Protein AF-A0A927ZQU0-F1 (afdb_monomer_lite)

Foldseek 3Di:
DLLLVLLLVLLVVLLVLLVVDDQLPLVSLVVSLVSLVVSLVSLCQFAAPVVSPVVNVLSVLLNVLSVCSNVCVCPPVSVVSSVVSNVSSVVVSVVSVVDDQTAAEEEEEEQDQVCCVLCVVVLVVQVVPSRRYDYAYEYDKWAFADPVRDGDDIDTCQVVHDPVHDYDYQQVAACVSSVGQAYEYEDQDDPPPPPDDTDTDDDQLCPDPDNNRSVRRGGPVPNPPNRYDYRDD

Structure (mmCIF, N/CA/C/O backbone):
data_AF-A0A927ZQU0-F1
#
_entry.id   AF-A0A927ZQU0-F1
#
loop_
_atom_site.group_PDB
_atom_site.id
_atom_site.type_symbol
_atom_site.label_atom_id
_atom_site.label_alt_id
_atom_site.label_comp_id
_atom_site.label_asym_id
_atom_site.label_entity_id
_atom_site.label_seq_id
_atom_site.pdbx_PDB_ins_code
_atom_site.Cartn_x
_atom_site.Cartn_y
_atom_site.Cartn_z
_atom_site.occupancy
_atom_site.B_iso_or_equiv
_atom_site.auth_seq_id
_atom_site.auth_comp_id
_atom_site.auth_asym_id
_atom_site.auth_atom_id
_atom_site.pdbx_PDB_model_num
ATOM 1 N N . MET A 1 1 ? 10.890 2.206 6.144 1.00 86.62 1 MET A N 1
ATOM 2 C CA . MET A 1 1 ? 10.524 1.760 4.776 1.00 86.62 1 MET A CA 1
ATOM 3 C C . MET A 1 1 ? 9.286 2.507 4.297 1.00 86.62 1 MET A C 1
ATOM 5 O O . MET A 1 1 ? 8.563 3.048 5.134 1.00 86.62 1 MET A O 1
ATOM 9 N N . ALA A 1 2 ? 9.056 2.596 2.988 1.00 90.12 2 ALA A N 1
ATOM 10 C CA . ALA A 1 2 ? 8.013 3.423 2.374 1.00 90.12 2 ALA A CA 1
ATOM 11 C C . ALA A 1 2 ? 6.606 3.080 2.887 1.00 90.12 2 ALA A C 1
ATOM 13 O O . ALA A 1 2 ? 5.884 3.950 3.380 1.00 90.12 2 ALA A O 1
ATOM 14 N N . ILE A 1 3 ? 6.257 1.791 2.875 1.00 96.56 3 ILE A N 1
ATOM 15 C CA . ILE A 1 3 ? 4.949 1.296 3.329 1.00 96.56 3 ILE A CA 1
ATOM 16 C C . ILE A 1 3 ? 4.715 1.619 4.804 1.00 96.56 3 ILE A C 1
ATOM 18 O O . ILE A 1 3 ? 3.665 2.150 5.156 1.00 96.56 3 ILE A O 1
ATOM 22 N N . GLN A 1 4 ? 5.714 1.375 5.654 1.00 96.88 4 GLN A N 1
ATOM 23 C CA . GLN A 1 4 ? 5.661 1.694 7.081 1.00 96.88 4 GLN A CA 1
ATOM 24 C C . GLN A 1 4 ? 5.378 3.183 7.323 1.00 96.88 4 GLN A C 1
ATOM 26 O O . GLN A 1 4 ? 4.534 3.524 8.147 1.00 96.88 4 GLN A O 1
ATOM 31 N N . LYS A 1 5 ? 6.039 4.088 6.584 1.00 95.81 5 LYS A N 1
ATOM 32 C CA . LYS A 1 5 ? 5.802 5.539 6.699 1.00 95.81 5 LYS A CA 1
ATOM 33 C C . LYS A 1 5 ? 4.352 5.893 6.352 1.00 95.81 5 LYS A C 1
ATOM 35 O O . LYS A 1 5 ? 3.716 6.645 7.092 1.00 95.81 5 LYS A O 1
ATOM 40 N N . ARG A 1 6 ? 3.820 5.338 5.256 1.00 96.62 6 ARG A N 1
ATOM 41 C CA . ARG A 1 6 ? 2.422 5.555 4.842 1.00 96.62 6 ARG A CA 1
ATOM 42 C C . ARG A 1 6 ? 1.439 4.978 5.861 1.00 96.62 6 ARG A C 1
ATOM 44 O O . ARG A 1 6 ? 0.501 5.667 6.251 1.00 96.62 6 ARG A O 1
ATOM 51 N N . LEU A 1 7 ? 1.699 3.775 6.368 1.00 97.81 7 LEU A N 1
ATOM 52 C CA . LEU A 1 7 ? 0.881 3.132 7.392 1.00 97.81 7 LEU A CA 1
ATOM 53 C C . LEU A 1 7 ? 0.835 3.950 8.687 1.00 97.81 7 LEU A C 1
ATOM 55 O O . LEU A 1 7 ? -0.247 4.245 9.188 1.00 97.81 7 LEU A O 1
ATOM 59 N N . LEU A 1 8 ? 1.991 4.392 9.189 1.00 97.81 8 LEU A N 1
ATOM 60 C CA . LEU A 1 8 ? 2.074 5.247 10.375 1.00 97.81 8 LEU A CA 1
ATOM 61 C C . LEU A 1 8 ? 1.325 6.569 10.189 1.00 97.81 8 LEU A C 1
ATOM 63 O O . LEU A 1 8 ? 0.726 7.059 11.142 1.00 97.81 8 LEU A O 1
ATOM 67 N N . SER A 1 9 ? 1.328 7.140 8.981 1.00 97.06 9 SER A N 1
ATOM 68 C CA . SER A 1 9 ? 0.526 8.328 8.671 1.00 97.06 9 SER A CA 1
ATOM 69 C C . SER A 1 9 ? -0.971 8.045 8.831 1.00 97.06 9 SER A C 1
ATOM 71 O O . SER A 1 9 ? -1.662 8.778 9.539 1.00 97.06 9 SER A O 1
ATOM 73 N N . ILE A 1 10 ? -1.475 6.949 8.251 1.00 97.19 10 ILE A N 1
ATOM 74 C CA . ILE A 1 10 ? -2.890 6.559 8.371 1.00 97.19 10 ILE A CA 1
ATOM 75 C C . ILE A 1 10 ? -3.257 6.310 9.838 1.00 97.19 10 ILE A C 1
ATOM 77 O O . ILE A 1 10 ? -4.253 6.853 10.316 1.00 97.19 10 ILE A O 1
ATOM 81 N N . LEU A 1 11 ? -2.440 5.546 10.568 1.00 97.25 11 LEU A N 1
ATOM 82 C CA . LEU A 1 11 ? -2.698 5.193 11.965 1.00 97.25 11 LEU A CA 1
ATOM 83 C C . LEU A 1 11 ? -2.698 6.413 12.891 1.00 97.25 11 LEU A C 1
ATOM 85 O O . LEU A 1 11 ? -3.632 6.584 13.670 1.00 97.25 11 LEU A O 1
ATOM 89 N N . LYS A 1 12 ? -1.716 7.315 12.767 1.00 95.56 12 LYS A N 1
ATOM 90 C CA . LYS A 1 12 ? -1.674 8.560 13.556 1.00 95.56 12 LYS A CA 1
ATOM 91 C C . LYS A 1 12 ? -2.871 9.460 13.256 1.00 95.56 12 LYS A C 1
ATOM 93 O O . LYS A 1 12 ? -3.456 10.035 14.171 1.00 95.56 12 LYS A O 1
ATOM 98 N N . ASN A 1 13 ? -3.280 9.537 11.990 1.00 94.00 13 ASN A N 1
ATOM 99 C CA . ASN A 1 13 ? -4.473 10.279 11.588 1.00 94.00 13 ASN A CA 1
ATOM 100 C C . ASN A 1 13 ? -5.769 9.636 12.106 1.00 94.00 13 ASN A C 1
ATOM 102 O O . ASN A 1 13 ? -6.726 10.350 12.399 1.00 94.00 13 ASN A O 1
ATOM 106 N N . ALA A 1 14 ? -5.834 8.306 12.186 1.00 93.69 14 ALA A N 1
ATOM 107 C CA . ALA A 1 14 ? -6.963 7.578 12.759 1.00 93.69 14 ALA A CA 1
ATOM 108 C C . ALA A 1 14 ? -7.048 7.785 14.278 1.00 93.69 14 ALA A C 1
ATOM 110 O O . ALA A 1 14 ? -8.120 8.101 14.787 1.00 93.69 14 ALA A O 1
ATOM 111 N N . TYR A 1 15 ? -5.913 7.699 14.976 1.00 92.12 15 TYR A N 1
ATOM 112 C CA . TYR A 1 15 ? -5.808 7.989 16.404 1.00 92.12 15 TYR A CA 1
ATOM 113 C C . TYR A 1 15 ? -6.264 9.421 16.722 1.00 92.12 15 TYR A C 1
ATOM 115 O O . TYR A 1 15 ? -7.151 9.612 17.548 1.00 92.12 15 TYR A O 1
ATOM 123 N N . ALA A 1 16 ? -5.750 10.423 15.998 1.00 89.38 16 ALA A N 1
ATOM 124 C CA . ALA A 1 16 ? -6.160 11.819 16.177 1.00 89.38 16 ALA A CA 1
ATOM 125 C C . ALA A 1 16 ? -7.653 12.038 15.881 1.00 89.38 16 ALA A C 1
ATOM 127 O O . ALA A 1 16 ? -8.324 12.782 16.591 1.00 89.38 16 ALA A O 1
ATOM 128 N N . ALA A 1 17 ? -8.199 11.373 14.856 1.00 86.69 17 ALA A N 1
ATOM 129 C CA . ALA A 1 17 ? -9.629 11.442 14.567 1.00 86.69 17 ALA A CA 1
ATOM 130 C C . ALA A 1 17 ? -10.461 10.881 15.727 1.00 86.69 17 ALA A C 1
ATOM 132 O O . ALA A 1 17 ? -11.450 11.501 16.106 1.00 86.69 17 ALA A O 1
ATOM 133 N N . LEU A 1 18 ? -10.038 9.758 16.318 1.00 84.38 18 LEU A N 1
ATOM 134 C CA . LEU A 1 18 ? -10.710 9.141 17.460 1.00 84.38 18 LEU A CA 1
ATOM 135 C C . LEU A 1 18 ? -10.724 10.049 18.701 1.00 84.38 18 LEU A C 1
ATOM 137 O O . LEU A 1 18 ? -11.718 10.052 19.419 1.00 84.38 18 LEU A O 1
ATOM 141 N N . GLU A 1 19 ? -9.694 10.876 18.919 1.00 75.62 19 GLU A N 1
ATOM 142 C CA . GLU A 1 19 ? -9.700 11.883 19.998 1.00 75.62 19 GLU A CA 1
ATOM 143 C C . GLU A 1 19 ? -10.753 12.980 19.802 1.00 75.62 19 GLU A C 1
ATOM 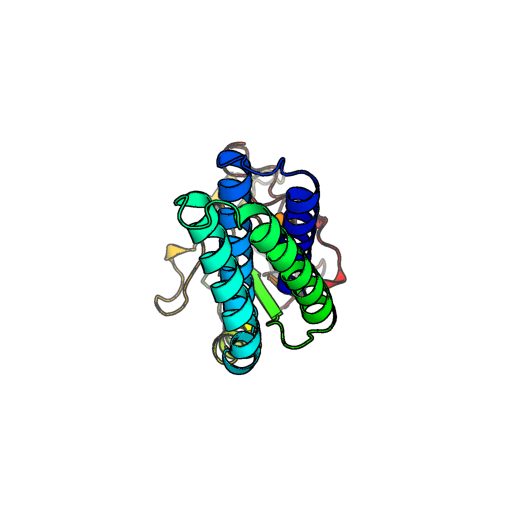145 O O . GLU A 1 19 ? -11.216 13.572 20.776 1.00 75.62 19 GLU A O 1
ATOM 150 N N . MET A 1 20 ? -11.128 13.255 18.552 1.00 75.25 20 MET A N 1
ATOM 151 C CA . MET A 1 20 ? -12.067 14.321 18.202 1.00 75.25 20 MET A CA 1
ATOM 152 C C . MET A 1 20 ? -13.491 13.824 17.945 1.00 75.25 20 MET A C 1
ATOM 154 O O . MET A 1 20 ? -14.384 14.660 17.807 1.00 75.25 20 MET A O 1
ATOM 158 N N . VAL A 1 21 ? -13.724 12.507 17.869 1.00 68.44 21 VAL A N 1
ATOM 159 C CA . VAL A 1 21 ? -15.059 11.945 17.619 1.00 68.44 21 VAL A CA 1
ATOM 160 C C . VAL A 1 21 ? -15.951 12.187 18.841 1.00 68.44 21 VAL A C 1
ATOM 162 O O . VAL A 1 21 ? -15.703 11.611 19.903 1.00 68.44 21 VAL A O 1
ATOM 165 N N . PRO A 1 22 ? -17.032 12.981 18.719 1.00 66.88 22 PRO A N 1
ATOM 166 C CA . PRO A 1 22 ? -18.037 13.053 19.767 1.00 66.88 22 PRO A CA 1
ATOM 167 C C . PRO A 1 22 ? -18.668 11.669 19.930 1.00 66.88 22 PRO A C 1
ATOM 169 O O . PRO A 1 22 ? -19.074 11.050 18.941 1.00 66.88 22 PRO A O 1
ATOM 172 N N . VAL A 1 23 ? -18.759 11.183 21.170 1.00 63.34 23 VAL A N 1
ATOM 173 C CA . VAL A 1 23 ? -19.369 9.884 21.485 1.00 63.34 23 VAL A CA 1
ATOM 174 C C . VAL A 1 23 ? -20.745 9.791 20.812 1.00 63.34 23 VAL A C 1
ATOM 176 O O . VAL A 1 23 ? -21.606 10.642 21.025 1.00 63.34 23 VAL A O 1
ATOM 179 N N . GLY A 1 24 ? -20.940 8.771 19.970 1.00 61.62 24 GLY A N 1
ATOM 180 C CA . GLY A 1 24 ? -22.196 8.538 19.248 1.00 61.62 24 GLY A CA 1
ATOM 181 C C . GLY A 1 24 ? -22.298 9.154 17.844 1.00 61.62 24 GLY A C 1
ATOM 182 O O . GLY A 1 24 ? -23.330 8.971 17.194 1.00 61.62 24 GLY A O 1
ATOM 183 N N . ASN A 1 25 ? -21.267 9.831 17.318 1.00 81.06 25 ASN A N 1
ATOM 184 C CA . ASN A 1 25 ? -21.279 10.280 15.920 1.00 81.06 25 ASN A CA 1
ATOM 185 C C . ASN A 1 25 ? -20.964 9.134 14.939 1.00 81.06 25 ASN A C 1
ATOM 187 O O . ASN A 1 25 ? -19.812 8.882 14.585 1.00 81.06 25 ASN A O 1
ATOM 191 N N . LEU A 1 26 ? -22.019 8.498 14.424 1.00 82.88 26 LEU A N 1
ATOM 192 C CA . LEU A 1 26 ? -21.932 7.391 13.463 1.00 82.88 26 LEU A CA 1
ATOM 193 C C . LEU A 1 26 ? -21.159 7.738 12.180 1.00 82.88 26 LEU A C 1
ATOM 195 O O . LEU A 1 26 ? -20.510 6.865 11.601 1.00 82.88 26 LEU A O 1
ATOM 199 N N . ARG A 1 27 ? -21.207 8.995 11.718 1.00 87.06 27 ARG A N 1
ATOM 200 C CA . ARG A 1 27 ? -20.489 9.412 10.503 1.00 87.06 27 ARG A CA 1
ATOM 201 C C . ARG A 1 27 ? -18.983 9.360 10.724 1.00 87.06 27 ARG A C 1
ATOM 203 O O . ARG A 1 27 ? -18.264 8.821 9.885 1.00 87.06 27 ARG A O 1
ATOM 210 N N . ASP A 1 28 ? -18.522 9.890 11.849 1.00 87.69 28 ASP A N 1
ATOM 211 C CA . ASP A 1 28 ? -17.097 9.941 12.168 1.00 87.69 28 ASP A CA 1
ATOM 212 C C . ASP A 1 28 ? -16.565 8.537 12.484 1.00 87.69 28 ASP A C 1
ATOM 214 O O . ASP A 1 28 ? -15.499 8.159 11.994 1.00 87.69 28 ASP A O 1
ATOM 218 N N . THR A 1 29 ? -17.349 7.709 13.187 1.00 89.75 29 THR A N 1
ATOM 219 C CA . THR A 1 29 ? -17.025 6.289 13.409 1.00 89.75 29 THR A CA 1
ATOM 220 C C . THR A 1 29 ? -16.909 5.517 12.090 1.00 89.75 29 THR A C 1
ATOM 222 O O . THR A 1 29 ? -16.009 4.691 11.937 1.00 89.75 29 THR A O 1
ATOM 225 N N . TYR A 1 30 ? -17.766 5.797 11.103 1.00 92.06 30 TYR A N 1
ATOM 226 C CA . TYR A 1 30 ? -17.677 5.166 9.784 1.00 92.06 30 TYR A CA 1
ATOM 227 C C . TYR A 1 30 ? -16.402 5.579 9.039 1.00 92.06 30 TYR A C 1
ATOM 229 O O . TYR A 1 30 ? -15.717 4.727 8.472 1.00 92.06 30 TYR A O 1
ATOM 237 N N . VAL A 1 31 ? -16.053 6.869 9.061 1.00 92.25 31 VAL A N 1
ATOM 238 C CA . VAL A 1 31 ? -14.807 7.364 8.452 1.00 92.25 31 VAL A CA 1
ATOM 239 C C . VAL A 1 31 ? -13.588 6.723 9.116 1.00 92.25 31 VAL A C 1
ATOM 241 O O . VAL A 1 31 ? -12.669 6.298 8.415 1.00 92.25 31 VAL A O 1
ATOM 244 N N . LEU A 1 32 ? -13.593 6.598 10.445 1.00 92.81 32 LEU A N 1
ATOM 245 C CA . LEU A 1 32 ? -12.543 5.901 11.183 1.00 92.81 32 LEU A CA 1
ATOM 246 C C . LEU A 1 32 ? -12.430 4.437 10.744 1.00 92.81 32 LEU A C 1
ATOM 248 O O . LEU A 1 32 ? -11.337 3.995 10.404 1.00 92.81 32 LEU A O 1
ATOM 252 N N . LEU A 1 33 ? -13.547 3.708 10.662 1.00 95.00 33 LEU A N 1
ATOM 253 C CA . LEU A 1 33 ? -13.564 2.316 10.202 1.00 95.00 33 LEU A CA 1
ATOM 254 C C . LEU A 1 33 ? -12.935 2.153 8.811 1.00 95.00 33 LEU A C 1
ATOM 256 O O . LEU A 1 33 ? -12.167 1.216 8.598 1.00 95.00 33 LEU A O 1
ATOM 260 N N . GLN A 1 34 ? -13.236 3.050 7.867 1.00 96.00 34 GLN A N 1
ATOM 261 C CA . GLN A 1 34 ? -12.631 2.993 6.530 1.00 96.00 34 GLN A CA 1
ATOM 262 C C . GLN A 1 34 ? -11.112 3.188 6.586 1.00 96.00 34 GLN A C 1
ATOM 264 O O . GLN A 1 34 ? -10.383 2.435 5.946 1.00 96.00 34 GLN A O 1
ATOM 269 N N . ARG A 1 35 ? -10.626 4.123 7.411 1.00 95.56 35 ARG A N 1
ATOM 270 C CA . ARG A 1 35 ? -9.184 4.340 7.615 1.00 95.56 35 ARG A CA 1
ATOM 271 C C . ARG A 1 35 ? -8.497 3.132 8.245 1.00 95.56 35 ARG A C 1
ATOM 273 O O . ARG A 1 35 ? -7.397 2.781 7.835 1.00 95.56 35 ARG A O 1
ATOM 280 N N . ILE A 1 36 ? -9.141 2.473 9.210 1.00 97.31 36 ILE A N 1
ATOM 281 C CA . ILE A 1 36 ? -8.598 1.251 9.820 1.00 97.31 36 ILE A CA 1
ATOM 282 C C . ILE A 1 36 ? -8.520 0.120 8.796 1.00 97.31 36 ILE A C 1
ATOM 284 O O . ILE A 1 36 ? -7.503 -0.563 8.732 1.00 97.31 36 ILE A O 1
ATOM 288 N N . LYS A 1 37 ? -9.538 -0.046 7.946 1.00 98.06 37 LYS A N 1
ATOM 289 C CA . LYS A 1 37 ? -9.511 -1.041 6.862 1.00 98.06 37 LYS A CA 1
ATOM 290 C C . LYS A 1 37 ? -8.430 -0.748 5.822 1.00 98.06 37 LYS A C 1
ATOM 292 O O . LYS A 1 37 ? -7.768 -1.671 5.357 1.00 98.06 37 LYS A O 1
ATOM 297 N N . GLU A 1 38 ? -8.228 0.520 5.477 1.00 97.50 38 GLU A N 1
ATOM 298 C CA . GLU A 1 38 ? -7.140 0.948 4.594 1.00 97.50 38 GLU A CA 1
ATOM 299 C C . GLU A 1 38 ? -5.769 0.632 5.210 1.00 97.50 38 GLU A C 1
ATOM 301 O O . GLU A 1 38 ? -4.922 0.018 4.559 1.00 97.50 38 GLU A O 1
ATOM 306 N N . ALA A 1 39 ? -5.575 0.970 6.490 1.00 98.19 39 ALA A N 1
ATOM 307 C CA . ALA A 1 39 ? -4.367 0.635 7.239 1.00 98.19 39 ALA A CA 1
ATOM 308 C C . ALA A 1 39 ? -4.136 -0.883 7.301 1.00 98.19 39 ALA A C 1
ATOM 310 O O . ALA A 1 39 ? -3.026 -1.339 7.039 1.00 98.19 39 ALA A O 1
ATOM 311 N N . GLN A 1 40 ? -5.180 -1.669 7.576 1.00 98.38 40 GLN A N 1
ATOM 312 C CA . GLN A 1 40 ? -5.120 -3.130 7.613 1.00 98.38 40 GLN A CA 1
ATOM 313 C C . GLN A 1 40 ? -4.673 -3.702 6.263 1.00 98.38 40 GLN A C 1
ATOM 315 O O . GLN A 1 40 ? -3.754 -4.520 6.207 1.00 98.38 40 GLN A O 1
ATOM 320 N N . ALA A 1 41 ? -5.282 -3.250 5.163 1.00 98.12 41 ALA A N 1
ATOM 321 C CA . ALA A 1 41 ? -4.927 -3.697 3.819 1.00 98.12 41 ALA A CA 1
ATOM 322 C C . ALA A 1 41 ? -3.471 -3.351 3.468 1.00 98.12 41 ALA A C 1
ATOM 324 O O . ALA A 1 41 ? -2.751 -4.186 2.914 1.00 98.12 41 ALA A O 1
ATOM 325 N N . LEU A 1 42 ? -3.020 -2.145 3.828 1.00 97.69 42 LEU A N 1
ATOM 326 C CA . LEU A 1 42 ? -1.645 -1.710 3.602 1.00 97.69 42 LEU A CA 1
ATOM 327 C C . LEU A 1 42 ? -0.643 -2.498 4.457 1.00 97.69 42 LEU A C 1
ATOM 329 O O . LEU A 1 42 ? 0.394 -2.911 3.942 1.00 97.69 42 LEU A O 1
ATOM 333 N N . CYS A 1 43 ? -0.963 -2.754 5.727 1.00 98.00 43 CYS A N 1
ATOM 334 C CA . CYS A 1 43 ? -0.147 -3.560 6.634 1.00 98.00 43 CYS A CA 1
ATOM 335 C C . CYS A 1 43 ? -0.006 -5.001 6.123 1.00 98.00 43 CYS A C 1
ATOM 337 O O . CYS A 1 43 ? 1.108 -5.499 5.971 1.00 98.00 43 CYS A O 1
ATOM 339 N N . ARG A 1 44 ? -1.122 -5.628 5.728 1.00 97.50 44 ARG A N 1
ATOM 340 C CA . ARG A 1 44 ? -1.148 -6.982 5.152 1.00 97.50 44 ARG A CA 1
ATOM 341 C C . ARG A 1 44 ? -0.310 -7.106 3.891 1.00 97.50 44 ARG A C 1
ATOM 343 O O . ARG A 1 44 ? 0.378 -8.099 3.695 1.00 97.50 44 ARG A O 1
ATOM 350 N N . LYS A 1 45 ? -0.391 -6.106 3.015 1.00 96.56 45 LYS A N 1
ATOM 351 C CA . LYS A 1 45 ? 0.413 -6.050 1.792 1.00 96.56 45 LYS A CA 1
ATOM 352 C C . LYS A 1 45 ? 1.897 -5.845 2.112 1.00 96.56 45 LYS A C 1
ATOM 354 O O . LYS A 1 45 ? 2.755 -6.405 1.435 1.00 96.56 45 LYS A O 1
ATOM 359 N N . GLY A 1 46 ? 2.175 -5.017 3.115 1.00 96.69 46 GLY A N 1
ATOM 360 C CA . GLY A 1 46 ? 3.506 -4.563 3.480 1.00 96.69 46 GLY A CA 1
ATOM 361 C C . GLY A 1 46 ? 4.324 -5.524 4.323 1.00 96.69 46 GLY A C 1
ATOM 362 O O . GLY A 1 46 ? 5.533 -5.358 4.344 1.00 96.69 46 GLY A O 1
ATOM 363 N N . LEU A 1 47 ? 3.723 -6.497 5.004 1.00 97.25 47 LEU A N 1
ATOM 364 C CA . LEU A 1 47 ? 4.442 -7.436 5.868 1.00 97.25 47 LEU A CA 1
ATOM 365 C C . LEU A 1 47 ? 4.475 -8.860 5.285 1.00 97.25 47 LEU A C 1
ATOM 367 O O . LEU A 1 47 ? 3.564 -9.257 4.551 1.00 97.25 47 LEU A O 1
ATOM 371 N N . PRO A 1 48 ? 5.509 -9.655 5.613 1.00 94.56 48 PRO A N 1
ATOM 372 C CA . PRO A 1 48 ? 5.475 -11.110 5.510 1.00 94.56 48 PRO A CA 1
ATOM 373 C C . PRO A 1 48 ? 4.238 -11.680 6.206 1.00 94.56 48 PRO A C 1
ATOM 375 O O . PRO A 1 48 ? 3.807 -11.161 7.240 1.00 94.56 48 PRO A O 1
ATOM 378 N N . GLN A 1 49 ? 3.690 -12.784 5.697 1.00 89.56 49 GLN A N 1
ATOM 379 C CA . GLN A 1 49 ? 2.465 -13.369 6.259 1.00 89.56 49 GLN A CA 1
ATOM 380 C C . GLN A 1 49 ? 2.638 -13.791 7.729 1.00 89.56 49 GLN A C 1
ATOM 382 O O . GLN A 1 49 ? 1.692 -13.709 8.510 1.00 89.56 49 GLN A O 1
ATOM 387 N N . THR A 1 50 ? 3.844 -14.217 8.107 1.00 88.81 50 THR A N 1
ATOM 388 C CA . THR A 1 50 ? 4.198 -14.590 9.484 1.00 88.81 50 THR A CA 1
ATOM 389 C C . THR A 1 50 ? 4.197 -13.391 10.427 1.00 88.81 50 THR A C 1
ATOM 391 O O . THR A 1 50 ? 3.696 -13.505 11.538 1.00 88.81 50 THR A O 1
ATOM 394 N N . ALA A 1 51 ? 4.705 -12.239 9.979 1.00 92.12 51 ALA A N 1
ATOM 395 C CA . ALA A 1 51 ? 4.712 -11.008 10.763 1.00 92.12 51 ALA A CA 1
ATOM 396 C C . ALA A 1 51 ? 3.313 -10.381 10.845 1.00 92.12 51 ALA A C 1
ATOM 398 O O . ALA A 1 51 ? 2.902 -9.933 11.907 1.00 92.12 51 ALA A O 1
ATOM 399 N N . TYR A 1 52 ? 2.547 -10.398 9.748 1.00 96.06 52 TYR A N 1
ATOM 400 C CA . TYR A 1 52 ? 1.200 -9.823 9.726 1.00 96.06 52 TYR A CA 1
ATOM 401 C C . TYR A 1 52 ? 0.215 -10.531 10.669 1.00 96.06 52 TYR A C 1
ATOM 403 O O . TYR A 1 52 ? -0.748 -9.899 11.087 1.00 96.06 52 TYR A O 1
ATOM 411 N N . GLY A 1 53 ? 0.424 -11.810 11.004 1.00 92.62 53 GLY A N 1
ATOM 412 C CA . GLY A 1 53 ? -0.500 -12.579 11.849 1.00 92.62 53 GLY A CA 1
ATOM 413 C C . GLY A 1 53 ? -0.869 -11.867 13.155 1.00 92.62 53 GLY A C 1
ATOM 414 O O . GLY A 1 53 ? -2.052 -11.722 13.448 1.00 92.62 53 GLY A O 1
ATOM 415 N N . GLU A 1 54 ? 0.129 -11.340 13.867 1.00 88.69 54 GLU A N 1
ATOM 416 C CA . GLU A 1 54 ? -0.052 -10.628 15.143 1.00 88.69 54 GLU A CA 1
ATOM 417 C C . GLU A 1 54 ? -0.841 -9.318 14.962 1.00 88.69 54 GLU A C 1
ATOM 419 O O . GLU A 1 54 ? -1.784 -9.031 15.697 1.00 88.69 54 GLU A O 1
ATOM 424 N N . TYR A 1 55 ? -0.528 -8.551 13.914 1.00 95.25 55 TYR A N 1
ATOM 425 C CA . TYR A 1 55 ? -1.242 -7.313 13.584 1.00 95.25 55 TYR A CA 1
ATOM 426 C C . TYR A 1 55 ? -2.675 -7.577 13.114 1.00 95.25 55 TYR A C 1
ATOM 428 O O . TYR A 1 55 ? -3.580 -6.785 13.381 1.00 95.25 55 TYR A O 1
ATOM 436 N N . GLY A 1 56 ? -2.884 -8.675 12.385 1.00 95.31 56 GLY A N 1
ATOM 437 C CA . GLY A 1 56 ? -4.166 -9.053 11.804 1.00 95.31 56 GLY A CA 1
ATOM 438 C C . GLY A 1 56 ? -5.254 -9.191 12.861 1.00 95.31 56 GLY A C 1
ATOM 439 O O . GLY A 1 56 ? -6.334 -8.634 12.680 1.00 95.31 56 GLY A O 1
ATOM 440 N N . GLU A 1 57 ? -4.943 -9.840 13.984 1.00 93.56 57 GLU A N 1
ATOM 441 C CA . GLU A 1 57 ? -5.877 -10.007 15.103 1.00 93.56 57 GLU A CA 1
ATOM 442 C C . GLU A 1 57 ? -6.272 -8.663 15.732 1.00 93.56 57 GLU A C 1
ATOM 444 O O . GLU A 1 57 ? -7.454 -8.421 15.989 1.00 93.56 57 GLU A O 1
ATOM 449 N N . ILE A 1 58 ? -5.310 -7.748 15.901 1.00 95.31 58 ILE A N 1
ATOM 450 C CA . ILE A 1 58 ? -5.562 -6.396 16.425 1.00 95.31 58 ILE A CA 1
ATOM 451 C C . ILE A 1 58 ? -6.487 -5.622 15.477 1.00 95.31 58 ILE A C 1
ATOM 453 O O . ILE A 1 58 ? -7.479 -5.028 15.910 1.00 95.31 58 ILE A O 1
ATOM 457 N N . TYR A 1 59 ? -6.203 -5.648 14.171 1.00 97.75 59 TYR A N 1
ATOM 458 C CA . TYR A 1 59 ? -7.052 -4.992 13.176 1.00 97.75 59 TYR A CA 1
ATOM 459 C C . TYR A 1 59 ? -8.462 -5.584 13.131 1.00 97.75 59 TYR A C 1
ATOM 461 O O . TYR A 1 59 ? -9.432 -4.826 13.072 1.00 97.75 59 TYR A O 1
ATOM 469 N N . ASP A 1 60 ? -8.600 -6.908 13.179 1.00 96.69 60 ASP A N 1
ATOM 470 C CA . ASP A 1 60 ? -9.904 -7.576 13.171 1.00 96.69 60 ASP A CA 1
ATOM 471 C C . ASP A 1 60 ? -10.711 -7.241 14.435 1.00 96.69 60 ASP A C 1
ATOM 473 O O . ASP A 1 60 ? -11.923 -6.998 14.351 1.00 96.69 60 ASP A O 1
ATOM 477 N N . GLY A 1 61 ? -10.042 -7.129 15.587 1.00 95.81 61 GLY A N 1
ATOM 478 C CA . GLY A 1 61 ? -10.619 -6.631 16.836 1.00 95.81 61 GLY A CA 1
ATOM 479 C C . GLY A 1 61 ? -11.140 -5.198 16.706 1.00 95.81 61 GLY A C 1
ATOM 480 O O . GLY A 1 61 ? -12.317 -4.944 16.975 1.00 95.81 61 GLY A O 1
ATOM 481 N N . LEU A 1 62 ? -10.311 -4.277 16.202 1.00 96.00 62 LEU A N 1
ATOM 482 C CA . LEU A 1 62 ? -10.689 -2.879 15.948 1.00 96.00 62 LEU A CA 1
ATOM 483 C C . LEU A 1 62 ? -11.875 -2.768 14.980 1.00 96.00 62 LEU A C 1
ATOM 485 O O . LEU A 1 62 ? -12.842 -2.049 15.237 1.00 96.00 62 LEU A O 1
ATOM 489 N N . VAL A 1 63 ? -11.830 -3.495 13.862 1.00 97.44 63 VAL A N 1
ATOM 490 C CA . VAL A 1 63 ? -12.904 -3.511 12.860 1.00 97.44 63 VAL A CA 1
ATOM 491 C C . VAL A 1 63 ? -14.198 -4.044 13.472 1.00 97.44 63 VAL A C 1
ATOM 493 O O . VAL A 1 63 ? -15.268 -3.475 13.238 1.00 97.44 63 VAL A O 1
ATOM 496 N N . THR A 1 64 ? -14.132 -5.110 14.267 1.00 96.88 64 THR A N 1
ATOM 497 C CA . THR A 1 64 ? -15.304 -5.692 14.936 1.00 96.88 64 THR A CA 1
ATOM 498 C C . THR A 1 64 ? -15.916 -4.713 15.933 1.00 96.88 64 THR A C 1
ATOM 500 O O . THR A 1 64 ? -17.121 -4.458 15.869 1.00 96.88 64 THR A O 1
ATOM 503 N N . ALA A 1 65 ? -15.094 -4.108 16.789 1.00 94.62 65 ALA A N 1
ATOM 504 C CA . ALA A 1 65 ? -15.504 -3.119 17.781 1.00 94.62 65 ALA A CA 1
ATOM 505 C C . ALA A 1 65 ? -16.205 -1.909 17.137 1.00 94.62 65 ALA A C 1
ATOM 507 O O . ALA A 1 65 ? -17.332 -1.560 17.499 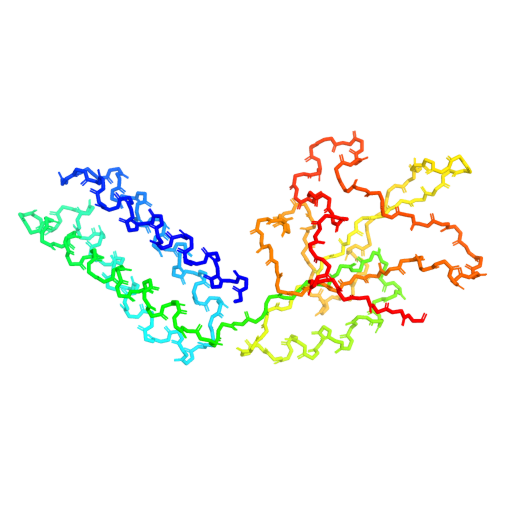1.00 94.62 65 ALA A O 1
ATOM 508 N N . LEU A 1 66 ? -15.604 -1.318 16.100 1.00 93.88 66 LEU A N 1
ATOM 509 C CA . LEU A 1 66 ? -16.194 -0.181 15.386 1.00 93.88 66 LEU A CA 1
ATOM 510 C C . LEU A 1 66 ? -17.514 -0.548 14.691 1.00 93.88 66 LEU A C 1
ATOM 512 O O . LEU A 1 66 ? -18.457 0.245 14.694 1.00 93.88 66 LEU A O 1
ATOM 516 N N . ASN A 1 67 ? -17.631 -1.756 14.132 1.00 95.44 67 ASN A N 1
ATOM 517 C CA . ASN A 1 67 ? -18.892 -2.225 13.549 1.00 95.44 67 ASN A CA 1
ATOM 518 C C . ASN A 1 67 ? -19.990 -2.427 14.606 1.00 95.44 67 ASN A C 1
ATOM 520 O O . ASN A 1 67 ? -21.160 -2.153 14.325 1.00 95.44 67 ASN A O 1
ATOM 524 N N . GLN A 1 68 ? -19.651 -2.882 15.816 1.00 93.50 68 GLN A N 1
ATOM 525 C CA . GLN A 1 68 ? -20.621 -3.009 16.908 1.00 93.50 68 GLN A CA 1
ATOM 526 C C . GLN A 1 68 ? -21.206 -1.647 17.290 1.00 93.50 68 GLN A C 1
ATOM 528 O O . GLN A 1 68 ? -22.432 -1.533 17.385 1.00 93.50 68 GLN A O 1
ATOM 533 N N . VAL A 1 69 ? -20.358 -0.618 17.404 1.00 91.69 69 VAL A N 1
ATOM 534 C CA . VAL A 1 69 ? -20.780 0.775 17.636 1.00 91.69 69 VAL A CA 1
ATOM 535 C C . VAL A 1 69 ? -21.680 1.264 16.501 1.00 91.69 69 VAL A C 1
ATOM 537 O O . VAL A 1 69 ? -22.791 1.725 16.751 1.00 91.69 69 VAL A O 1
ATOM 540 N N . LEU A 1 70 ? -21.262 1.086 15.243 1.00 92.38 70 LEU A N 1
ATOM 541 C CA . LEU A 1 70 ? -22.033 1.524 14.072 1.00 92.38 70 LEU A CA 1
ATOM 542 C C . LEU A 1 70 ? -23.397 0.840 13.941 1.00 92.38 70 LEU A C 1
ATOM 544 O O . LEU A 1 70 ? -24.359 1.458 13.492 1.00 92.38 70 LEU A O 1
ATOM 548 N N . SER A 1 71 ? -23.491 -0.431 14.328 1.00 92.50 71 SER A N 1
ATOM 549 C CA . SER A 1 71 ? -24.748 -1.186 14.296 1.00 92.50 71 SER A CA 1
ATOM 550 C C . SER A 1 71 ? -25.684 -0.897 15.476 1.00 92.50 71 SER A C 1
ATOM 552 O O . SER A 1 71 ? -26.781 -1.450 15.521 1.00 92.50 71 SER A O 1
ATOM 554 N N . GLY A 1 72 ? -25.252 -0.089 16.452 1.00 88.25 72 GLY A N 1
ATOM 555 C CA . GLY A 1 72 ? -25.986 0.174 17.694 1.00 88.25 72 GLY A CA 1
ATOM 556 C C . GLY A 1 72 ? -26.001 -0.995 18.687 1.00 88.25 72 GLY A C 1
ATOM 557 O O . GLY A 1 72 ? -26.591 -0.874 19.758 1.00 88.25 72 GLY A O 1
ATOM 558 N N . LYS A 1 73 ? -25.330 -2.115 18.378 1.00 89.31 73 LYS A N 1
ATOM 559 C CA . LYS A 1 73 ? -25.241 -3.291 19.264 1.00 89.31 73 LYS A CA 1
ATOM 560 C C . LYS A 1 73 ? -24.433 -3.021 20.530 1.00 89.31 73 LYS A C 1
ATOM 562 O O . LYS A 1 73 ? -24.642 -3.704 21.522 1.00 89.31 73 LYS A O 1
ATOM 567 N N . ALA A 1 74 ? -23.541 -2.035 20.479 1.00 85.31 74 ALA A N 1
ATOM 568 C CA . ALA A 1 74 ? -22.774 -1.570 21.626 1.00 85.31 74 ALA A CA 1
ATOM 569 C C . ALA A 1 74 ? -23.646 -0.933 22.724 1.00 85.31 74 ALA A C 1
ATOM 571 O O . ALA A 1 74 ? -23.239 -0.907 23.877 1.00 85.31 74 ALA A O 1
ATOM 572 N N . GLY A 1 75 ? -24.834 -0.405 22.394 1.00 86.50 75 GLY A N 1
ATOM 573 C CA . GLY A 1 75 ? -25.706 0.245 23.375 1.00 86.50 75 GLY A CA 1
ATOM 574 C C . GLY A 1 75 ? -24.966 1.299 24.211 1.00 86.50 75 GLY A C 1
ATOM 575 O O . GLY A 1 75 ? -24.299 2.184 23.665 1.00 86.50 75 GLY A O 1
ATOM 576 N N . ASN A 1 76 ? -25.061 1.170 25.537 1.00 86.38 76 ASN A N 1
ATOM 577 C CA . ASN A 1 76 ? -24.411 2.068 26.497 1.00 86.38 76 ASN A CA 1
ATOM 578 C C . ASN A 1 76 ? -22.883 1.889 26.560 1.00 86.38 76 ASN A C 1
ATOM 580 O O . ASN A 1 76 ? -22.189 2.803 27.001 1.00 86.38 76 ASN A O 1
ATOM 584 N N . ASP A 1 77 ? -22.356 0.774 26.053 1.00 89.25 77 ASP A N 1
ATOM 585 C CA . ASP A 1 77 ? -20.930 0.432 26.108 1.00 89.25 77 ASP A CA 1
ATOM 586 C C . ASP A 1 77 ? -20.139 1.099 24.970 1.00 89.25 77 ASP A C 1
ATOM 588 O O . ASP A 1 77 ? -18.917 0.997 24.895 1.00 89.25 77 ASP A O 1
ATOM 592 N N . SER A 1 78 ? -20.815 1.830 24.074 1.00 88.69 78 SER A N 1
ATOM 593 C CA . SER A 1 78 ? -20.194 2.491 22.917 1.00 88.69 78 SER A CA 1
ATOM 594 C C . SER A 1 78 ? -18.995 3.363 23.299 1.00 88.69 78 SER A C 1
ATOM 596 O O . SER A 1 78 ? -17.999 3.392 22.580 1.00 88.69 78 SER A O 1
ATOM 598 N N . GLN A 1 79 ? -19.076 4.073 24.427 1.00 87.25 79 GLN A N 1
ATOM 599 C CA . GLN A 1 79 ? -17.990 4.935 24.893 1.00 87.25 79 GLN A CA 1
ATOM 600 C C . GLN A 1 79 ? -16.778 4.129 25.375 1.00 87.25 79 GLN A C 1
ATOM 602 O O . GLN A 1 79 ? -15.646 4.495 25.069 1.00 87.25 79 GLN A O 1
ATOM 607 N N . GLU A 1 80 ? -17.013 3.031 26.090 1.00 90.50 80 GLU A N 1
ATOM 608 C CA . GLU A 1 80 ? -15.961 2.134 26.572 1.00 90.50 80 GLU A CA 1
ATOM 609 C C . GLU A 1 80 ? -15.276 1.416 25.405 1.00 90.50 80 GLU A C 1
ATOM 611 O O . GLU A 1 80 ? -14.051 1.390 25.324 1.00 90.50 80 GLU A O 1
ATOM 616 N N . ILE A 1 81 ? -16.048 0.948 24.421 1.00 91.88 81 ILE A N 1
ATOM 617 C CA . ILE A 1 81 ? -15.509 0.336 23.200 1.00 91.88 81 ILE A CA 1
ATOM 618 C C . ILE A 1 81 ? -14.615 1.318 22.434 1.00 91.88 81 ILE A C 1
ATOM 620 O O . ILE A 1 81 ? -13.535 0.941 21.975 1.00 91.88 81 ILE A O 1
ATOM 624 N N . LEU A 1 82 ? -15.035 2.579 22.290 1.00 90.81 82 LEU A N 1
ATOM 625 C CA . LEU A 1 82 ? -14.223 3.602 21.623 1.00 90.81 82 LEU A CA 1
ATOM 626 C C . LEU A 1 82 ? -12.948 3.930 22.412 1.00 90.81 82 LEU A C 1
ATOM 628 O O . LEU A 1 82 ? -11.910 4.176 21.799 1.00 90.81 82 LEU A O 1
ATOM 632 N N . PHE A 1 83 ? -13.004 3.896 23.746 1.00 89.44 83 PHE A N 1
ATOM 633 C CA . PHE A 1 83 ? -11.824 4.054 24.594 1.00 89.44 83 PHE A CA 1
ATOM 634 C C . PHE A 1 83 ? -10.828 2.902 24.393 1.00 89.44 83 PHE A C 1
ATOM 636 O O . PHE A 1 83 ? -9.658 3.157 24.127 1.00 89.44 83 PHE A O 1
ATOM 643 N N . LEU A 1 84 ? -11.288 1.649 24.388 1.00 92.62 84 LEU A N 1
ATOM 644 C CA . LEU A 1 84 ? -10.429 0.487 24.120 1.00 92.62 84 LEU A CA 1
ATOM 645 C C . LEU A 1 84 ? -9.834 0.519 22.705 1.00 92.62 84 LEU A C 1
ATOM 647 O O . LEU A 1 84 ? -8.656 0.225 22.512 1.00 92.62 84 LEU A O 1
ATOM 651 N N . CYS A 1 85 ? -10.612 0.943 21.702 1.00 94.06 85 CYS A N 1
ATOM 652 C CA . CYS A 1 85 ? -10.091 1.147 20.346 1.00 94.06 85 CYS A CA 1
ATOM 653 C C . CYS A 1 85 ? -8.946 2.165 20.321 1.00 94.06 85 CYS A C 1
ATOM 655 O O . CYS A 1 85 ? -8.038 2.044 19.500 1.00 94.06 85 CYS A O 1
ATOM 657 N N . LYS A 1 86 ? -8.979 3.170 21.204 1.00 91.50 86 LYS A N 1
ATOM 658 C CA . LYS A 1 86 ? -7.914 4.167 21.318 1.00 91.50 86 LYS A CA 1
ATOM 659 C C . LYS A 1 86 ? -6.624 3.543 21.837 1.00 91.50 86 LYS A C 1
ATOM 661 O O . LYS A 1 86 ? -5.578 3.783 21.241 1.00 91.50 86 LYS A O 1
ATOM 666 N N . GLU A 1 87 ? -6.706 2.745 22.898 1.00 92.69 87 GLU A N 1
ATOM 667 C CA . GLU A 1 87 ? -5.545 2.054 23.472 1.00 92.69 87 GLU A CA 1
ATOM 668 C C . GLU A 1 87 ? -4.916 1.098 22.452 1.00 92.69 87 GLU A C 1
ATOM 670 O O . GLU A 1 87 ? -3.717 1.183 22.187 1.00 92.69 87 GLU A O 1
ATOM 675 N N . LEU A 1 88 ? -5.740 0.296 21.769 1.00 94.69 88 LEU A N 1
ATOM 676 C CA . LEU A 1 88 ? -5.283 -0.603 20.704 1.00 94.69 88 LEU A CA 1
ATOM 677 C C . LEU A 1 88 ? -4.646 0.148 19.527 1.00 94.69 88 LEU A C 1
ATOM 679 O O . LEU A 1 88 ? -3.653 -0.305 18.966 1.00 94.69 88 LEU A O 1
ATOM 683 N N . LEU A 1 89 ? -5.191 1.305 19.131 1.00 94.88 89 LEU A N 1
ATOM 684 C CA . LEU A 1 89 ? -4.587 2.117 18.070 1.00 94.88 89 LEU A CA 1
ATOM 685 C C . LEU A 1 89 ? -3.246 2.712 18.484 1.00 94.88 89 LEU A C 1
ATOM 687 O O . LEU A 1 89 ? -2.354 2.822 17.642 1.00 94.88 89 LEU A O 1
ATOM 691 N N . GLN A 1 90 ? -3.102 3.111 19.746 1.00 93.94 90 GLN A N 1
ATOM 692 C CA . GLN A 1 90 ? -1.832 3.605 20.258 1.00 93.94 90 GLN A CA 1
ATOM 693 C C . GLN A 1 90 ? -0.772 2.501 20.234 1.00 93.94 90 GLN A C 1
ATOM 695 O O . GLN A 1 90 ? 0.303 2.713 19.675 1.00 93.94 90 GLN A O 1
ATOM 700 N N . GLU A 1 91 ? -1.098 1.318 20.755 1.00 94.00 91 GLU A N 1
ATOM 701 C CA . GLU A 1 91 ? -0.220 0.144 20.708 1.00 94.00 91 GLU A CA 1
ATOM 702 C C . GLU A 1 91 ? 0.177 -0.188 19.264 1.00 94.00 91 GLU A C 1
ATOM 704 O O . GLU A 1 91 ? 1.357 -0.323 18.946 1.00 94.00 91 GLU A O 1
ATOM 709 N N . LEU A 1 92 ? -0.791 -0.192 18.347 1.00 96.38 92 LEU A N 1
ATOM 710 C CA . LEU A 1 92 ? -0.552 -0.454 16.932 1.00 96.38 92 LEU A CA 1
ATOM 711 C C . LEU A 1 92 ? 0.411 0.561 16.296 1.00 96.38 92 LEU A C 1
ATOM 713 O O . LEU A 1 92 ? 1.247 0.185 15.472 1.00 96.38 92 LEU A O 1
ATOM 717 N N . VAL A 1 93 ? 0.326 1.845 16.666 1.00 97.00 93 VAL A N 1
ATOM 718 C CA . VAL A 1 93 ? 1.278 2.881 16.224 1.00 97.00 93 VAL A CA 1
ATOM 719 C C . VAL A 1 93 ? 2.678 2.606 16.772 1.00 97.00 93 VAL A C 1
ATOM 721 O O . VAL A 1 93 ? 3.658 2.747 16.032 1.00 97.00 93 VAL A O 1
ATOM 724 N N . GLU A 1 94 ? 2.789 2.233 18.045 1.00 96.12 94 GLU A N 1
ATOM 725 C CA . GLU A 1 94 ? 4.065 1.950 18.706 1.00 96.12 94 GLU A CA 1
ATOM 726 C C . GLU A 1 94 ? 4.752 0.718 18.104 1.00 96.12 94 GLU A C 1
ATOM 728 O O . GLU A 1 94 ? 5.918 0.806 17.712 1.00 96.12 94 GLU A O 1
ATOM 733 N N . GLU A 1 95 ? 4.029 -0.387 17.937 1.00 9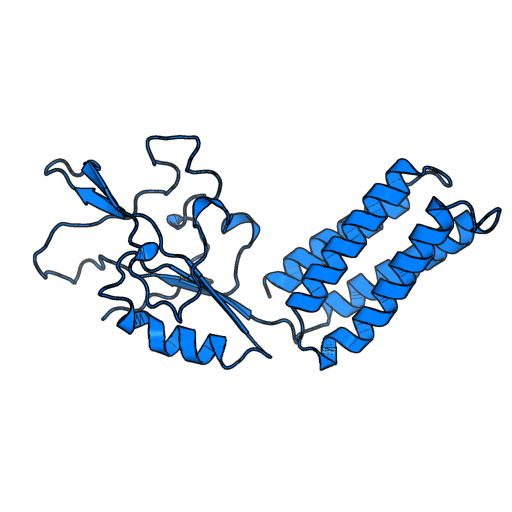6.00 95 GLU A N 1
ATOM 734 C CA . GLU A 1 95 ? 4.561 -1.626 17.359 1.00 96.00 95 GLU A CA 1
ATOM 735 C C . GLU A 1 95 ? 4.918 -1.455 15.882 1.00 96.00 95 GLU A C 1
ATOM 737 O O . GLU A 1 95 ? 6.042 -1.757 15.474 1.00 96.00 95 GLU A O 1
ATOM 742 N N . THR A 1 96 ? 4.054 -0.801 15.096 1.00 97.06 96 THR A N 1
ATOM 743 C CA . THR A 1 96 ? 4.365 -0.470 13.692 1.00 97.06 96 THR A CA 1
ATOM 744 C C . THR A 1 96 ? 5.621 0.398 13.573 1.00 97.06 96 THR A C 1
ATOM 746 O O . THR A 1 96 ? 6.345 0.307 12.582 1.00 97.06 96 THR A O 1
ATOM 749 N N . THR A 1 97 ? 5.905 1.258 14.558 1.00 96.94 97 THR A N 1
ATOM 750 C CA . THR A 1 97 ? 7.115 2.098 14.563 1.00 96.94 97 THR A CA 1
ATOM 751 C C . THR A 1 97 ? 8.383 1.272 14.798 1.00 96.94 97 THR A C 1
ATOM 753 O O . THR A 1 97 ? 9.426 1.594 14.229 1.00 96.94 97 THR A O 1
ATOM 756 N N . LYS A 1 98 ? 8.304 0.215 15.612 1.00 95.81 98 LYS A N 1
ATOM 757 C CA . LYS A 1 98 ? 9.430 -0.681 15.932 1.00 95.81 98 LYS A CA 1
ATOM 758 C C . LYS A 1 98 ? 9.645 -1.760 14.867 1.00 95.81 98 LYS A C 1
ATOM 760 O O . LYS A 1 98 ? 10.751 -2.283 14.745 1.00 95.81 98 LYS A O 1
ATOM 765 N N . GLU A 1 99 ? 8.607 -2.082 14.104 1.00 95.81 99 GLU A N 1
ATOM 766 C CA . GLU A 1 99 ? 8.626 -3.128 13.087 1.00 95.81 99 GLU A CA 1
ATOM 767 C C . GLU A 1 99 ? 9.627 -2.834 11.959 1.00 95.81 99 GLU A C 1
ATOM 769 O O . GLU A 1 99 ? 9.628 -1.765 11.343 1.00 95.81 99 GLU A O 1
ATOM 774 N N . ASN A 1 100 ? 10.481 -3.808 11.659 1.00 93.38 100 ASN A N 1
ATOM 775 C CA . ASN A 1 100 ? 11.542 -3.700 10.659 1.00 93.38 100 ASN A CA 1
ATOM 776 C C . ASN A 1 100 ? 11.418 -4.729 9.528 1.00 93.38 100 ASN A C 1
ATOM 778 O O . ASN A 1 100 ? 12.255 -4.731 8.627 1.00 93.38 100 ASN A O 1
ATOM 782 N N . LYS A 1 101 ? 10.367 -5.555 9.539 1.00 95.38 101 LYS A N 1
ATOM 783 C CA . LYS A 1 101 ? 10.107 -6.600 8.541 1.00 95.38 101 LYS A CA 1
ATOM 784 C C . LYS A 1 101 ? 9.241 -6.137 7.371 1.00 95.38 101 LYS A C 1
ATOM 786 O O . LYS A 1 101 ? 8.819 -6.970 6.577 1.00 95.38 101 LYS A O 1
ATOM 791 N N . PHE A 1 102 ? 8.923 -4.845 7.255 1.00 97.19 102 PHE A N 1
ATOM 792 C CA . PHE A 1 102 ? 8.193 -4.360 6.082 1.00 97.19 102 PHE A CA 1
ATOM 793 C C . PHE A 1 102 ? 8.949 -4.691 4.790 1.00 97.19 102 PHE A C 1
ATOM 795 O O . PHE A 1 102 ? 10.170 -4.608 4.710 1.00 97.19 102 PHE A O 1
ATOM 802 N N . LYS A 1 103 ? 8.196 -5.053 3.760 1.00 97.25 103 LYS A N 1
ATOM 803 C CA . LYS A 1 103 ? 8.713 -5.297 2.423 1.00 97.25 103 LYS A CA 1
ATOM 804 C C . LYS A 1 103 ? 9.225 -3.998 1.824 1.00 97.25 103 LYS A C 1
ATOM 806 O O . LYS A 1 103 ? 8.622 -2.936 2.012 1.00 97.25 103 LYS A O 1
ATOM 811 N N . LYS A 1 104 ? 10.305 -4.096 1.056 1.00 94.94 104 LYS A N 1
ATOM 812 C CA . LYS A 1 104 ? 10.808 -2.997 0.236 1.00 94.94 104 LYS A CA 1
ATOM 813 C C . LYS A 1 104 ? 9.911 -2.813 -0.974 1.00 94.94 104 LYS A C 1
ATOM 815 O O . LYS A 1 104 ? 9.635 -3.765 -1.702 1.00 94.94 104 LYS A O 1
ATOM 820 N N . GLU A 1 105 ? 9.475 -1.583 -1.196 1.00 95.06 105 GLU A N 1
ATOM 821 C CA . GLU A 1 105 ? 8.661 -1.238 -2.353 1.00 95.06 105 GLU A CA 1
ATOM 822 C C . GLU A 1 105 ? 9.542 -0.750 -3.504 1.00 95.06 105 GLU A C 1
ATOM 824 O O . GLU A 1 105 ? 10.231 0.263 -3.378 1.00 95.06 105 GLU A O 1
ATOM 829 N N . MET A 1 106 ? 9.525 -1.481 -4.619 1.00 93.81 106 MET A N 1
ATOM 830 C CA . MET A 1 106 ? 10.449 -1.307 -5.737 1.00 93.81 106 MET A CA 1
ATOM 831 C C . MET A 1 106 ? 9.671 -1.074 -7.033 1.00 93.81 106 MET A C 1
ATOM 833 O O . MET A 1 106 ? 8.801 -1.866 -7.397 1.00 93.81 106 MET A O 1
ATOM 837 N N . PHE A 1 107 ? 9.997 -0.002 -7.749 1.00 93.50 107 PHE A N 1
ATOM 838 C CA . PHE A 1 107 ? 9.410 0.310 -9.052 1.00 93.50 107 PHE A CA 1
ATOM 839 C C . PHE A 1 107 ? 10.452 0.205 -10.160 1.00 93.50 107 PHE A C 1
ATOM 841 O O . PHE A 1 107 ? 11.539 0.757 -10.050 1.00 93.50 107 PHE A O 1
ATOM 848 N N . PHE A 1 108 ? 10.089 -0.461 -11.248 1.00 93.62 108 PHE A N 1
ATOM 849 C CA . PHE A 1 108 ? 10.859 -0.563 -12.479 1.00 93.62 108 PHE A CA 1
ATOM 850 C C . PHE A 1 108 ? 10.133 0.247 -13.550 1.00 93.62 108 PHE A C 1
ATOM 852 O O . PHE A 1 108 ? 8.992 -0.063 -13.895 1.00 93.62 108 PHE A O 1
ATOM 859 N N . LEU A 1 109 ? 10.781 1.294 -14.055 1.00 91.94 109 LEU A N 1
ATOM 860 C CA . LEU A 1 109 ? 10.217 2.287 -14.970 1.00 91.94 109 LEU A CA 1
ATOM 861 C C . LEU A 1 109 ? 10.908 2.230 -16.346 1.00 91.94 109 LEU A C 1
ATOM 863 O O . LEU A 1 109 ? 11.619 3.168 -16.727 1.00 91.94 109 LEU A O 1
ATOM 867 N N . PRO A 1 110 ? 10.772 1.124 -17.098 1.00 91.62 110 PRO A N 1
ATOM 868 C CA . PRO A 1 110 ? 11.309 1.048 -18.449 1.00 91.62 110 PRO A CA 1
ATOM 869 C C . PRO A 1 110 ? 10.495 1.942 -19.393 1.00 91.62 110 PRO A C 1
ATOM 871 O O . PRO A 1 110 ? 9.284 2.070 -19.245 1.00 91.62 110 PRO A O 1
ATOM 874 N N . TYR A 1 111 ? 11.127 2.532 -20.408 1.00 84.38 111 TYR A N 1
ATOM 875 C CA . TYR A 1 111 ? 10.391 3.252 -21.465 1.00 84.38 111 TYR A CA 1
ATOM 876 C C . TYR A 1 111 ? 10.286 2.464 -22.780 1.00 84.38 111 TYR A C 1
ATOM 878 O O . TYR A 1 111 ? 9.400 2.741 -23.582 1.00 84.38 111 TYR A O 1
ATOM 886 N N . LYS A 1 112 ? 11.163 1.472 -22.993 1.00 89.00 112 LYS A N 1
ATOM 887 C CA . LYS A 1 112 ? 11.203 0.615 -24.188 1.00 89.00 112 LYS A CA 1
ATOM 888 C C . LYS A 1 112 ? 11.188 -0.857 -23.811 1.00 89.00 112 LYS A C 1
ATOM 890 O O . LYS A 1 112 ? 12.018 -1.285 -23.009 1.00 89.00 112 LYS A O 1
ATOM 895 N N . ALA A 1 113 ? 10.301 -1.626 -24.434 1.00 91.25 113 ALA A N 1
ATOM 896 C CA . ALA A 1 113 ? 10.185 -3.067 -24.225 1.00 91.25 113 ALA A CA 1
ATOM 897 C C . ALA A 1 113 ? 11.415 -3.815 -24.757 1.00 91.25 113 ALA A C 1
ATOM 899 O O . ALA A 1 113 ? 11.877 -4.769 -24.142 1.00 91.25 113 ALA A O 1
ATOM 900 N N . SER A 1 114 ? 12.017 -3.334 -25.850 1.00 89.94 114 SER A N 1
ATOM 901 C CA . SER A 1 114 ? 13.223 -3.942 -26.430 1.00 89.94 114 SER A CA 1
ATOM 902 C C . SER A 1 114 ? 14.479 -3.826 -25.554 1.00 89.94 114 SER A C 1
ATOM 904 O O . SER A 1 114 ? 15.496 -4.404 -25.908 1.00 89.94 114 SER A O 1
ATOM 906 N N . MET A 1 115 ? 14.433 -3.033 -24.479 1.00 89.31 115 MET A N 1
ATOM 907 C CA . MET A 1 115 ? 15.523 -2.844 -23.506 1.00 89.31 115 MET A CA 1
ATOM 908 C C . MET A 1 115 ? 15.175 -3.439 -22.133 1.00 89.31 115 MET A C 1
ATOM 910 O O . MET A 1 115 ? 15.840 -3.149 -21.138 1.00 89.31 115 MET A O 1
ATOM 914 N N . TRP A 1 116 ? 14.077 -4.196 -22.044 1.00 92.56 116 TRP A N 1
ATOM 915 C CA . TRP A 1 116 ? 13.588 -4.749 -20.783 1.00 92.56 116 TRP A CA 1
ATOM 916 C C . TRP A 1 116 ? 14.587 -5.704 -20.122 1.00 92.56 116 TRP A C 1
ATOM 918 O O . TRP A 1 116 ? 14.683 -5.730 -18.897 1.00 92.56 116 TRP A O 1
ATOM 928 N N . ASP A 1 117 ? 15.374 -6.416 -20.924 1.00 87.88 117 ASP A N 1
ATOM 929 C CA . ASP A 1 117 ? 16.440 -7.322 -20.489 1.00 87.88 117 ASP A CA 1
ATOM 930 C C . ASP A 1 117 ? 17.403 -6.688 -19.466 1.00 87.88 117 ASP A C 1
ATOM 932 O O . ASP A 1 117 ? 17.868 -7.363 -18.544 1.00 87.88 117 ASP A O 1
ATOM 936 N N . SER A 1 118 ? 17.634 -5.374 -19.564 1.00 85.50 118 SER A N 1
ATOM 937 C CA . SER A 1 118 ? 18.468 -4.606 -18.629 1.00 85.50 118 SER A CA 1
ATOM 938 C C . SER A 1 118 ? 17.929 -4.536 -17.192 1.00 85.50 118 SER A C 1
ATOM 940 O O . SER A 1 118 ? 18.708 -4.420 -16.244 1.00 85.50 118 SER A O 1
ATOM 942 N N . LEU A 1 119 ? 16.609 -4.628 -17.013 1.00 89.94 119 LEU A N 1
ATOM 943 C CA . LEU A 1 119 ? 15.930 -4.588 -15.713 1.00 89.94 119 LEU A CA 1
ATOM 944 C C . LEU A 1 119 ? 15.354 -5.947 -15.306 1.00 89.94 119 LEU A C 1
ATOM 946 O O . LEU A 1 119 ? 15.137 -6.185 -14.117 1.00 89.94 119 LEU A O 1
ATOM 950 N N . GLU A 1 120 ? 15.123 -6.836 -16.272 1.00 93.38 120 GLU A N 1
ATOM 951 C CA . GLU A 1 120 ? 14.404 -8.096 -16.094 1.00 93.38 120 GLU A CA 1
ATOM 952 C C . GLU A 1 120 ? 15.019 -8.978 -15.008 1.00 93.38 120 GLU A C 1
ATOM 954 O O . GLU A 1 120 ? 14.302 -9.486 -14.150 1.00 93.38 120 GLU A O 1
ATOM 959 N N . SER A 1 121 ? 16.345 -9.134 -15.001 1.00 91.81 121 SER A N 1
ATOM 960 C CA . SER A 1 121 ? 17.030 -9.984 -14.018 1.00 91.81 121 SER A CA 1
ATOM 961 C C . SER A 1 121 ? 16.848 -9.490 -12.577 1.00 91.81 121 SER A C 1
ATOM 963 O O . SER A 1 121 ? 16.600 -10.289 -11.671 1.00 91.81 121 SER A O 1
ATOM 965 N N . VAL A 1 122 ? 16.916 -8.173 -12.366 1.00 92.69 122 VAL A N 1
ATOM 966 C CA . VAL A 1 122 ? 16.740 -7.539 -11.053 1.00 92.69 122 VAL A CA 1
ATOM 967 C C . VAL A 1 122 ? 15.274 -7.580 -10.630 1.00 92.69 122 VAL A C 1
ATOM 969 O O . VAL A 1 122 ? 14.978 -7.913 -9.482 1.00 92.69 122 VAL A O 1
ATOM 972 N N . TRP A 1 123 ? 14.354 -7.287 -11.554 1.00 96.25 123 TRP A N 1
ATOM 973 C CA . TRP A 1 123 ? 12.919 -7.405 -11.303 1.00 96.25 123 TRP A CA 1
ATOM 974 C C . TRP A 1 123 ? 12.540 -8.831 -10.922 1.00 96.25 123 TRP A C 1
ATOM 976 O O . TRP A 1 123 ? 11.862 -9.022 -9.920 1.00 96.25 123 TRP A O 1
ATOM 986 N N . LYS A 1 124 ? 13.027 -9.828 -11.663 1.00 96.81 124 LYS A N 1
ATOM 987 C CA . LYS A 1 124 ? 12.724 -11.236 -11.418 1.00 96.81 124 LYS A CA 1
ATOM 988 C C . LYS A 1 124 ? 13.207 -11.692 -10.046 1.00 96.81 124 LYS A C 1
ATOM 990 O O . LYS A 1 124 ? 12.443 -12.318 -9.323 1.00 96.81 124 LYS A O 1
ATOM 995 N N . ALA A 1 125 ? 14.425 -11.322 -9.649 1.00 96.00 125 ALA A N 1
ATOM 996 C CA . ALA A 1 125 ? 14.922 -11.623 -8.307 1.00 96.00 125 ALA A CA 1
ATOM 997 C C . ALA A 1 125 ? 14.047 -10.987 -7.207 1.00 96.00 125 ALA A C 1
ATOM 999 O O . ALA A 1 125 ? 13.776 -11.619 -6.188 1.00 96.00 125 ALA A O 1
ATOM 1000 N N . ALA A 1 126 ? 13.571 -9.755 -7.419 1.00 95.19 126 ALA A N 1
ATOM 1001 C CA . ALA A 1 126 ? 12.673 -9.081 -6.484 1.00 95.19 126 ALA A CA 1
ATOM 1002 C C . ALA A 1 126 ? 11.246 -9.667 -6.484 1.00 95.19 126 ALA A C 1
ATOM 1004 O O . ALA A 1 126 ? 10.622 -9.724 -5.428 1.00 95.19 126 ALA A O 1
ATOM 1005 N N . ASP A 1 127 ? 10.725 -10.110 -7.633 1.00 96.31 127 ASP A N 1
ATOM 1006 C CA . ASP A 1 127 ? 9.415 -10.771 -7.738 1.00 96.31 127 ASP A CA 1
ATOM 1007 C C . ASP A 1 127 ? 9.432 -12.186 -7.143 1.00 96.31 127 ASP A C 1
ATOM 1009 O O . ASP A 1 127 ? 8.439 -12.626 -6.568 1.00 96.31 127 ASP A O 1
ATOM 1013 N N . GLU A 1 128 ? 10.560 -12.895 -7.224 1.00 96.88 128 GLU A N 1
ATOM 1014 C CA . GLU A 1 128 ? 10.746 -14.195 -6.573 1.00 96.88 128 GLU A CA 1
ATOM 1015 C C . GLU A 1 128 ? 10.822 -1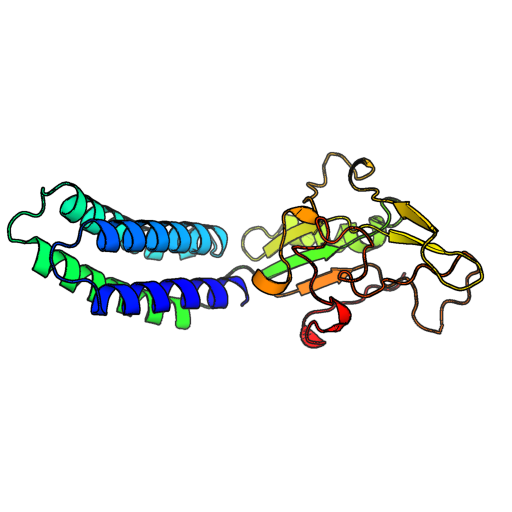4.057 -5.038 1.00 96.88 128 GLU A C 1
ATOM 1017 O O . GLU A 1 128 ? 10.276 -14.896 -4.317 1.00 96.88 128 GLU A O 1
ATOM 1022 N N . ASP A 1 129 ? 11.399 -12.966 -4.519 1.00 96.31 129 ASP A N 1
ATOM 1023 C CA . ASP A 1 129 ? 11.494 -12.668 -3.080 1.00 96.31 129 ASP A CA 1
ATOM 1024 C C . ASP A 1 129 ? 10.246 -11.952 -2.515 1.00 96.31 129 ASP A C 1
ATOM 1026 O O . ASP A 1 129 ? 10.300 -10.851 -1.958 1.00 96.31 129 ASP A O 1
ATOM 1030 N N . LYS A 1 130 ? 9.081 -12.600 -2.630 1.00 93.31 130 LYS A N 1
ATOM 1031 C CA . LYS A 1 130 ? 7.778 -12.041 -2.198 1.00 93.31 130 LYS A CA 1
ATOM 1032 C C . LYS A 1 130 ? 7.660 -11.804 -0.697 1.00 93.31 130 LYS A C 1
ATOM 1034 O O . LYS A 1 130 ? 6.741 -11.100 -0.266 1.00 93.31 130 LYS A O 1
ATOM 1039 N N . GLU A 1 131 ? 8.541 -12.402 0.099 1.00 93.75 131 GLU A N 1
ATOM 1040 C CA . GLU A 1 131 ? 8.575 -12.194 1.545 1.00 93.75 131 GLU A CA 1
ATOM 1041 C C . GLU A 1 131 ? 9.196 -10.840 1.893 1.00 93.75 131 GLU A C 1
ATOM 1043 O O . GLU A 1 131 ? 8.714 -10.200 2.823 1.00 93.75 131 GLU A O 1
ATOM 1048 N N . ASN A 1 132 ? 10.177 -10.355 1.122 1.00 94.44 132 ASN A N 1
ATOM 1049 C CA . ASN A 1 132 ? 10.895 -9.113 1.432 1.00 94.44 132 ASN A CA 1
ATOM 1050 C C . ASN A 1 132 ? 10.633 -7.969 0.446 1.00 94.44 132 ASN A C 1
ATOM 1052 O O . ASN A 1 132 ? 10.946 -6.820 0.765 1.00 94.44 132 ASN A O 1
ATOM 1056 N N . CYS A 1 133 ? 10.063 -8.241 -0.728 1.00 96.00 133 CYS A N 1
ATOM 1057 C CA . CYS A 1 133 ? 9.938 -7.262 -1.803 1.00 96.00 133 CYS A CA 1
ATOM 1058 C C . CYS A 1 133 ? 8.509 -7.161 -2.347 1.00 96.00 133 CYS A C 1
ATOM 1060 O O . CYS A 1 133 ? 7.747 -8.127 -2.398 1.00 96.00 133 CYS A O 1
ATOM 1062 N N . LEU A 1 134 ? 8.158 -5.954 -2.787 1.00 97.12 134 LEU A N 1
ATOM 1063 C CA . LEU A 1 134 ? 7.040 -5.684 -3.684 1.00 97.12 134 LEU A CA 1
ATOM 1064 C C . LEU A 1 134 ? 7.600 -5.004 -4.932 1.00 97.12 134 LEU A C 1
ATOM 1066 O O . LEU A 1 134 ? 7.961 -3.829 -4.878 1.00 97.12 134 LEU A O 1
ATOM 1070 N N . ALA A 1 135 ? 7.681 -5.748 -6.032 1.00 96.38 135 ALA A N 1
ATOM 1071 C CA . ALA A 1 135 ? 8.239 -5.282 -7.294 1.00 96.38 135 ALA A CA 1
ATOM 1072 C C . ALA A 1 135 ? 7.128 -4.946 -8.299 1.00 96.38 135 ALA A C 1
ATOM 1074 O O . ALA A 1 135 ? 6.274 -5.781 -8.593 1.00 96.38 135 ALA A O 1
ATOM 1075 N N . TYR A 1 136 ? 7.154 -3.737 -8.857 1.00 96.94 136 TYR A N 1
ATOM 1076 C CA . TYR A 1 136 ? 6.197 -3.299 -9.874 1.00 96.94 136 TYR A CA 1
ATOM 1077 C C . TYR A 1 136 ? 6.908 -2.879 -11.148 1.00 96.94 136 TYR A C 1
ATOM 1079 O O . TYR A 1 136 ? 7.825 -2.062 -11.099 1.00 96.94 136 TYR A O 1
ATOM 1087 N N . VAL A 1 137 ? 6.436 -3.369 -12.292 1.00 96.75 137 VAL A N 1
ATOM 1088 C CA . VAL A 1 137 ? 6.856 -2.866 -13.602 1.00 96.75 137 VAL A CA 1
ATOM 1089 C C . VAL A 1 137 ? 5.821 -1.863 -14.076 1.00 96.75 137 VAL A C 1
ATOM 1091 O O . VAL A 1 137 ? 4.635 -2.169 -14.168 1.00 96.75 137 VAL A O 1
ATOM 1094 N N . MET A 1 138 ? 6.255 -0.646 -14.364 1.00 94.69 138 MET A N 1
ATOM 1095 C CA . MET A 1 138 ? 5.383 0.424 -14.826 1.00 94.69 138 MET A CA 1
ATOM 1096 C C . MET A 1 138 ? 6.042 1.113 -16.017 1.00 94.69 138 MET A C 1
ATOM 1098 O O . MET A 1 138 ? 6.822 2.048 -15.826 1.00 94.69 138 MET A O 1
ATOM 1102 N N . PRO A 1 139 ? 5.765 0.645 -17.247 1.00 92.19 139 PRO A N 1
ATOM 1103 C CA . PRO A 1 139 ? 6.307 1.263 -18.442 1.00 92.19 139 PRO A CA 1
ATOM 1104 C C . PRO A 1 139 ? 5.889 2.732 -18.542 1.00 92.19 139 PRO A C 1
ATOM 1106 O O . PRO A 1 139 ? 4.701 3.056 -18.473 1.00 92.19 139 PRO A O 1
ATOM 1109 N N . ILE A 1 140 ? 6.866 3.622 -18.694 1.00 85.94 140 ILE A N 1
ATOM 1110 C CA . ILE A 1 140 ? 6.645 5.072 -18.741 1.00 85.94 140 ILE A CA 1
ATOM 1111 C C . ILE A 1 140 ? 6.616 5.580 -20.188 1.00 85.94 140 ILE A C 1
ATOM 1113 O O . ILE A 1 140 ? 7.332 5.049 -21.042 1.00 85.94 140 ILE A O 1
ATOM 1117 N N . PRO A 1 141 ? 5.798 6.602 -20.494 1.00 84.50 141 PRO A N 1
ATOM 1118 C CA . PRO A 1 141 ? 5.729 7.155 -21.837 1.00 84.50 141 PRO A CA 1
ATOM 1119 C C . PRO A 1 141 ? 7.012 7.918 -22.195 1.00 84.50 141 PRO A C 1
ATOM 1121 O O . PRO A 1 141 ? 7.667 8.515 -21.337 1.00 84.50 141 PRO A O 1
ATOM 1124 N N . TYR A 1 142 ? 7.337 7.952 -23.483 1.00 80.50 142 TYR A N 1
ATOM 1125 C CA . TYR A 1 142 ? 8.437 8.740 -24.042 1.00 80.50 142 TYR A CA 1
ATOM 1126 C C . TYR A 1 142 ? 7.991 9.437 -25.327 1.00 80.50 142 TYR A C 1
ATOM 1128 O O . TYR A 1 142 ? 6.909 9.159 -25.833 1.00 80.50 142 TYR A O 1
ATOM 1136 N N . CYS A 1 143 ? 8.793 10.358 -25.861 1.00 77.25 143 CYS A N 1
ATOM 1137 C CA . CYS A 1 143 ? 8.480 10.983 -27.142 1.00 77.25 143 CYS A CA 1
ATOM 1138 C C . CYS A 1 143 ? 9.690 11.105 -28.059 1.00 77.25 143 CYS A C 1
ATOM 1140 O O . CYS A 1 143 ? 10.829 11.235 -27.601 1.00 77.25 143 CYS A O 1
ATOM 1142 N N . ASP A 1 144 ? 9.418 11.103 -29.361 1.00 78.25 144 ASP A N 1
ATOM 1143 C CA . ASP A 1 144 ? 10.390 11.519 -30.361 1.00 78.25 144 ASP A CA 1
ATOM 1144 C C . ASP A 1 144 ? 10.678 13.014 -30.249 1.00 78.25 144 ASP A C 1
ATOM 1146 O O . ASP A 1 144 ? 9.831 13.819 -29.847 1.00 78.25 144 ASP A O 1
ATOM 1150 N N . ARG A 1 145 ? 11.885 13.392 -30.666 1.00 71.25 145 ARG A N 1
ATOM 1151 C CA . ARG A 1 145 ? 12.348 14.776 -30.653 1.00 71.25 145 ARG A CA 1
ATOM 1152 C C . ARG A 1 145 ? 12.306 15.432 -32.022 1.00 71.25 145 ARG A C 1
ATOM 1154 O O . ARG A 1 145 ? 12.775 14.871 -33.012 1.00 71.25 145 ARG A O 1
ATOM 1161 N N . ASN A 1 146 ? 11.866 16.684 -32.039 1.00 76.31 146 ASN A N 1
ATOM 1162 C CA . ASN A 1 146 ? 12.150 17.605 -33.132 1.00 76.31 146 ASN A CA 1
ATOM 1163 C C . ASN A 1 146 ? 13.609 18.106 -33.064 1.00 76.31 146 ASN A C 1
ATOM 1165 O O . ASN A 1 146 ? 14.214 18.093 -31.986 1.00 76.31 146 ASN A O 1
ATOM 1169 N N . PRO A 1 147 ? 14.181 18.601 -34.180 1.00 79.69 147 PRO A N 1
ATOM 1170 C CA . PRO A 1 147 ? 15.527 19.186 -34.193 1.00 79.69 147 PRO A CA 1
ATOM 1171 C C . PRO A 1 147 ? 15.718 20.357 -33.215 1.00 79.69 147 PRO A C 1
ATOM 1173 O O . PRO A 1 147 ? 16.825 20.581 -32.737 1.00 79.69 147 PRO A O 1
ATOM 1176 N N . ASP A 1 148 ? 14.645 21.082 -32.894 1.00 79.38 148 ASP A N 1
ATOM 1177 C CA . ASP A 1 148 ? 14.627 22.174 -31.912 1.00 79.38 148 ASP A CA 1
ATOM 1178 C C . ASP A 1 148 ? 14.508 21.687 -30.450 1.00 79.38 148 ASP A C 1
ATOM 1180 O O . ASP A 1 148 ? 14.437 22.490 -29.519 1.00 79.38 148 ASP A O 1
ATOM 1184 N N . GLY A 1 149 ? 14.486 20.368 -30.235 1.00 69.94 149 GLY A N 1
ATOM 1185 C CA . GLY A 1 149 ? 14.407 19.729 -28.925 1.00 69.94 149 GLY A CA 1
ATOM 1186 C C . GLY A 1 149 ? 12.994 19.604 -28.352 1.00 69.94 149 GLY A C 1
ATOM 1187 O O . GLY A 1 149 ? 12.854 19.078 -27.243 1.00 69.94 149 GLY A O 1
ATOM 1188 N N . THR A 1 150 ? 11.960 20.052 -29.071 1.00 75.38 150 THR A N 1
ATOM 1189 C CA . THR A 1 150 ? 10.559 19.914 -28.648 1.00 75.38 150 THR A CA 1
ATOM 1190 C C . THR A 1 150 ? 10.033 18.488 -28.847 1.00 75.38 150 THR A C 1
ATOM 1192 O O . THR A 1 150 ? 10.560 17.718 -29.653 1.00 75.38 150 THR A O 1
ATOM 1195 N N . ALA A 1 151 ? 9.004 18.124 -28.075 1.00 74.19 151 ALA A N 1
ATOM 1196 C CA . ALA A 1 151 ? 8.344 16.825 -28.176 1.00 74.19 151 ALA A CA 1
ATOM 1197 C C . ALA A 1 151 ? 7.541 16.731 -29.479 1.00 74.19 151 ALA A C 1
ATOM 1199 O O . ALA A 1 151 ? 6.821 17.670 -29.829 1.00 74.19 151 ALA A O 1
ATOM 1200 N N . ARG A 1 152 ? 7.648 15.595 -30.169 1.00 77.19 152 ARG A N 1
ATOM 1201 C CA . ARG A 1 152 ? 6.929 15.324 -31.415 1.00 77.19 152 ARG A CA 1
ATOM 1202 C C . ARG A 1 152 ? 5.799 14.320 -31.207 1.00 77.19 152 ARG A C 1
ATOM 1204 O O . ARG A 1 152 ? 4.649 14.720 -31.081 1.00 77.19 152 ARG A O 1
ATOM 1211 N N . GLU A 1 153 ? 6.121 13.033 -31.197 1.00 81.12 153 GLU A N 1
ATOM 1212 C CA . GLU A 1 153 ? 5.153 11.941 -31.103 1.00 81.12 153 GLU A CA 1
ATOM 1213 C C . GLU A 1 153 ? 5.380 11.186 -29.801 1.00 81.12 153 GLU A C 1
ATOM 1215 O O . GLU A 1 153 ? 6.526 10.887 -29.472 1.00 81.12 153 GLU A O 1
ATOM 1220 N N . TRP A 1 154 ? 4.307 10.945 -29.046 1.00 81.50 154 TRP A N 1
ATOM 1221 C CA . TRP A 1 154 ? 4.354 10.243 -27.767 1.00 81.50 154 TRP A CA 1
ATOM 1222 C C . TRP A 1 154 ? 4.085 8.755 -27.955 1.00 81.50 154 TRP A C 1
ATOM 1224 O O . TRP A 1 154 ? 3.157 8.364 -28.657 1.00 81.50 154 TRP A O 1
ATOM 1234 N N . HIS A 1 155 ? 4.860 7.948 -27.243 1.00 84.12 155 HIS A N 1
ATOM 1235 C CA . HIS A 1 155 ? 4.869 6.496 -27.304 1.00 84.12 155 HIS A CA 1
ATOM 1236 C C . HIS A 1 155 ? 4.726 5.920 -25.899 1.00 84.12 155 HIS A C 1
ATOM 1238 O O . HIS A 1 155 ? 5.268 6.458 -24.931 1.00 84.12 155 HIS A O 1
ATOM 1244 N N . CYS A 1 156 ? 4.021 4.798 -25.783 1.00 87.06 156 CYS A N 1
ATOM 1245 C CA . CYS A 1 156 ? 4.001 3.978 -24.578 1.00 87.06 156 CYS A CA 1
ATOM 1246 C C . CYS A 1 156 ? 3.967 2.510 -24.998 1.00 87.06 156 CYS A C 1
ATOM 1248 O O . CYS A 1 156 ? 2.994 2.046 -25.584 1.00 87.06 156 CYS A O 1
ATOM 1250 N N . GLU A 1 157 ? 5.039 1.779 -24.705 1.00 92.69 157 GLU A N 1
ATOM 1251 C CA . GLU A 1 157 ? 5.214 0.392 -25.151 1.00 92.69 157 GLU A CA 1
ATOM 1252 C C . GLU A 1 157 ? 4.676 -0.635 -24.149 1.00 92.69 157 GLU A C 1
ATOM 1254 O O . GLU A 1 157 ? 5.068 -1.796 -24.193 1.00 92.69 157 GLU A O 1
ATOM 1259 N N . ARG A 1 158 ? 3.781 -0.236 -23.234 1.00 92.81 158 ARG A N 1
ATOM 1260 C CA . ARG A 1 158 ? 3.250 -1.124 -22.187 1.00 92.81 158 ARG A CA 1
ATOM 1261 C C . ARG A 1 158 ? 2.714 -2.443 -22.750 1.00 92.81 158 ARG A C 1
ATOM 1263 O O . ARG A 1 158 ? 3.016 -3.497 -22.202 1.00 92.81 158 ARG A O 1
ATOM 1270 N N . ASP A 1 159 ? 1.980 -2.378 -23.858 1.00 94.06 159 ASP A N 1
ATOM 1271 C CA . ASP A 1 159 ? 1.361 -3.546 -24.500 1.00 94.06 159 ASP A CA 1
ATOM 1272 C C . ASP A 1 159 ? 2.363 -4.443 -25.252 1.00 94.06 159 ASP A C 1
ATOM 1274 O O . ASP A 1 159 ? 1.996 -5.517 -25.726 1.00 94.06 159 ASP A O 1
ATOM 1278 N N . LEU A 1 160 ? 3.626 -4.015 -25.370 1.00 96.25 160 LEU A N 1
ATOM 1279 C CA . LEU A 1 160 ? 4.706 -4.781 -25.998 1.00 96.25 160 LEU A CA 1
ATOM 1280 C C . LEU A 1 160 ? 5.518 -5.606 -24.989 1.00 96.25 160 LEU A C 1
ATOM 1282 O O . LEU A 1 160 ? 6.386 -6.375 -25.401 1.00 96.25 160 LEU A O 1
ATOM 1286 N N . PHE A 1 161 ? 5.262 -5.455 -23.685 1.00 94.62 161 PHE A N 1
ATOM 1287 C CA . PHE A 1 161 ? 5.944 -6.241 -22.658 1.00 94.62 161 PHE A CA 1
ATOM 1288 C C . PHE A 1 161 ? 5.536 -7.723 -22.714 1.00 94.62 161 PHE A C 1
ATOM 1290 O O . PHE A 1 161 ? 4.403 -8.041 -23.095 1.00 94.62 161 PHE A O 1
ATOM 1297 N N . PRO A 1 162 ? 6.437 -8.646 -22.322 1.00 94.75 162 PRO A N 1
ATOM 1298 C CA . PRO A 1 162 ? 6.104 -10.060 -22.202 1.00 94.75 162 PRO A CA 1
ATOM 1299 C C . PRO A 1 162 ? 4.864 -10.280 -21.323 1.00 94.75 162 PRO A C 1
ATOM 1301 O O . PRO A 1 162 ? 4.675 -9.614 -20.307 1.00 94.75 162 PRO A O 1
ATOM 1304 N N . LYS A 1 163 ? 3.995 -11.222 -21.712 1.00 93.25 163 LYS A N 1
ATOM 1305 C CA . LYS A 1 163 ? 2.700 -11.458 -21.035 1.00 93.25 163 LYS A CA 1
ATOM 1306 C C . LYS A 1 163 ? 2.840 -11.930 -19.587 1.00 93.25 163 LYS A C 1
ATOM 1308 O O . LYS A 1 163 ? 1.891 -11.829 -18.816 1.00 93.25 163 LYS A O 1
ATOM 1313 N N . ASP A 1 164 ? 3.985 -12.502 -19.257 1.00 93.12 164 ASP A N 1
ATOM 1314 C CA . ASP A 1 164 ? 4.377 -12.973 -17.935 1.00 93.12 164 ASP A CA 1
ATOM 1315 C C . ASP A 1 164 ? 4.926 -11.860 -17.032 1.00 93.12 164 ASP A C 1
ATOM 1317 O O . ASP A 1 164 ? 5.128 -12.105 -15.847 1.00 93.12 164 ASP A O 1
ATOM 1321 N N . VAL A 1 165 ? 5.094 -10.637 -17.549 1.00 95.81 165 VAL A N 1
ATOM 1322 C CA . VAL A 1 165 ? 5.483 -9.449 -16.779 1.00 95.81 165 VAL A CA 1
ATOM 1323 C C . VAL A 1 165 ? 4.244 -8.581 -16.525 1.00 95.81 165 VAL A C 1
ATOM 1325 O O . VAL A 1 165 ? 3.768 -7.897 -17.436 1.00 95.81 165 VAL A O 1
ATOM 1328 N N . PRO A 1 166 ? 3.689 -8.559 -15.298 1.00 95.81 166 PRO A N 1
ATOM 1329 C CA . PRO A 1 166 ? 2.554 -7.703 -14.979 1.00 95.81 166 PRO A CA 1
ATOM 1330 C C . PRO A 1 166 ? 2.967 -6.230 -15.022 1.00 95.81 166 PRO A C 1
ATOM 1332 O O . PRO A 1 166 ? 3.857 -5.804 -14.284 1.00 95.81 166 PRO A O 1
ATOM 1335 N N . THR A 1 167 ? 2.293 -5.440 -15.858 1.00 96.44 167 THR A N 1
ATOM 1336 C CA . THR A 1 167 ? 2.566 -4.006 -15.988 1.00 96.44 167 THR A CA 1
ATOM 1337 C C . THR A 1 167 ? 1.454 -3.156 -15.382 1.00 96.44 167 THR A C 1
ATOM 1339 O O . THR A 1 167 ? 0.264 -3.422 -15.576 1.00 96.44 167 THR A O 1
ATOM 1342 N N . LEU A 1 168 ? 1.836 -2.094 -14.676 1.00 95.00 168 LEU A N 1
ATOM 1343 C CA . LEU A 1 168 ? 0.922 -1.066 -14.175 1.00 95.00 168 LEU A CA 1
ATOM 1344 C C . LEU A 1 168 ? 0.716 0.047 -15.204 1.00 95.00 168 LEU A C 1
ATOM 1346 O O . LEU A 1 168 ? 1.608 0.339 -16.004 1.00 95.00 168 LEU A O 1
ATOM 1350 N N . ASP A 1 169 ? -0.460 0.680 -15.165 1.00 89.75 169 ASP A N 1
ATOM 1351 C CA . ASP A 1 169 ? -0.687 1.915 -15.909 1.00 89.75 169 ASP A CA 1
ATOM 1352 C C . ASP A 1 169 ? -0.056 3.078 -15.155 1.00 89.75 169 ASP A C 1
ATOM 1354 O O . ASP A 1 169 ? -0.374 3.335 -13.994 1.00 89.75 169 ASP A O 1
ATOM 1358 N N . TRP A 1 170 ? 0.802 3.820 -15.837 1.00 83.62 170 TRP A N 1
ATOM 1359 C CA . TRP A 1 170 ? 1.454 4.988 -15.272 1.00 83.62 170 TRP A CA 1
ATOM 1360 C C . TRP A 1 170 ? 0.431 6.059 -14.839 1.00 83.62 170 TRP A C 1
ATOM 1362 O O . TRP A 1 170 ? 0.644 6.769 -13.861 1.00 83.62 170 TRP A O 1
ATOM 1372 N N . ARG A 1 171 ? -0.735 6.136 -15.486 1.00 82.81 171 ARG A N 1
ATOM 1373 C CA . ARG A 1 171 ? -1.787 7.118 -15.158 1.00 82.81 171 ARG A CA 1
ATOM 1374 C C . ARG A 1 171 ? -2.541 6.802 -13.866 1.00 82.81 171 ARG A C 1
ATOM 1376 O O . ARG A 1 171 ? -3.243 7.667 -13.350 1.00 82.81 171 ARG A O 1
ATOM 1383 N N . GLU A 1 172 ? -2.431 5.576 -13.364 1.00 88.56 172 GLU A N 1
ATOM 1384 C CA . GLU A 1 172 ? -3.153 5.108 -12.175 1.00 88.56 172 GLU A CA 1
ATOM 1385 C C . GLU A 1 172 ? -2.311 5.201 -10.898 1.00 88.56 172 GLU A C 1
ATOM 1387 O O . GLU A 1 172 ? -2.841 5.055 -9.795 1.00 88.56 172 GLU A O 1
ATOM 1392 N N . ILE A 1 173 ? -1.005 5.451 -11.030 1.00 87.06 173 ILE A N 1
ATOM 1393 C CA . ILE A 1 173 ? -0.056 5.420 -9.921 1.00 87.06 173 ILE A CA 1
ATOM 1394 C C . ILE A 1 173 ? 0.530 6.809 -9.685 1.00 87.06 173 ILE A C 1
ATOM 1396 O O . ILE A 1 173 ? 1.193 7.387 -10.543 1.00 87.06 173 ILE A O 1
ATOM 1400 N N . ASP A 1 174 ? 0.349 7.316 -8.467 1.00 85.75 174 ASP A N 1
ATOM 1401 C CA . ASP A 1 174 ? 1.050 8.504 -7.992 1.00 85.75 174 ASP A CA 1
ATOM 1402 C C . ASP A 1 174 ? 2.325 8.088 -7.252 1.00 85.75 174 ASP A C 1
ATOM 1404 O O . ASP A 1 174 ? 2.299 7.732 -6.068 1.00 85.75 174 ASP A O 1
ATOM 1408 N N . LEU A 1 175 ? 3.460 8.130 -7.954 1.00 82.81 175 LEU A N 1
ATOM 1409 C CA . LEU A 1 175 ? 4.750 7.779 -7.362 1.00 82.81 175 LEU A CA 1
ATOM 1410 C C . LEU A 1 175 ? 5.133 8.719 -6.225 1.00 82.81 175 LEU A C 1
ATOM 1412 O O . LEU A 1 175 ? 5.793 8.274 -5.294 1.00 82.81 175 LEU A O 1
ATOM 1416 N N . LYS A 1 176 ? 4.712 9.987 -6.252 1.00 82.25 176 LYS A N 1
ATOM 1417 C CA . LYS A 1 176 ? 5.021 10.950 -5.188 1.00 82.25 176 LYS A CA 1
ATOM 1418 C C . LYS A 1 176 ? 4.273 10.608 -3.903 1.00 82.25 176 LYS A C 1
ATOM 1420 O O . LYS A 1 176 ? 4.843 10.729 -2.822 1.00 82.25 176 LYS A O 1
ATOM 1425 N N . LEU A 1 177 ? 3.017 10.181 -4.020 1.00 84.00 177 LEU A N 1
ATOM 1426 C CA . LEU A 1 177 ? 2.235 9.705 -2.878 1.00 84.00 177 LEU A CA 1
ATOM 1427 C C . LEU A 1 177 ? 2.781 8.379 -2.343 1.00 84.00 177 LEU A C 1
ATOM 1429 O O . LEU A 1 177 ? 2.865 8.186 -1.130 1.00 84.00 177 LEU A O 1
ATOM 1433 N N . MET A 1 178 ? 3.149 7.470 -3.247 1.00 86.75 178 MET A N 1
ATOM 1434 C CA . MET A 1 178 ? 3.737 6.187 -2.880 1.00 86.75 178 MET A CA 1
ATOM 1435 C C . MET A 1 178 ? 5.096 6.403 -2.209 1.00 86.75 178 MET A C 1
ATOM 1437 O O . MET A 1 178 ? 5.314 5.912 -1.113 1.00 86.75 178 MET A O 1
ATOM 1441 N N . HIS A 1 179 ? 5.988 7.204 -2.779 1.00 87.06 179 HIS A N 1
ATOM 1442 C CA . HIS A 1 179 ? 7.349 7.395 -2.278 1.00 87.06 179 HIS A CA 1
ATOM 1443 C C . HIS A 1 179 ? 8.062 6.045 -2.041 1.00 87.06 179 HIS A C 1
ATOM 1445 O O . HIS A 1 179 ? 8.436 5.746 -0.901 1.00 87.06 179 HIS A O 1
ATOM 1451 N N . PRO A 1 180 ? 8.188 5.199 -3.084 1.00 88.94 180 PRO A N 1
ATOM 1452 C CA . PRO A 1 180 ? 8.754 3.856 -2.958 1.00 88.94 180 PRO A CA 1
ATOM 1453 C C . PRO A 1 180 ? 10.176 3.882 -2.387 1.00 88.94 180 PRO A C 1
ATOM 1455 O O . PRO A 1 180 ? 10.844 4.916 -2.396 1.00 88.94 180 PRO A O 1
ATOM 1458 N N . ASP A 1 181 ? 10.639 2.739 -1.880 1.00 89.44 181 ASP A N 1
ATOM 1459 C CA . ASP A 1 181 ? 11.989 2.619 -1.323 1.00 89.44 181 ASP A CA 1
ATOM 1460 C C . ASP A 1 181 ? 13.056 2.635 -2.426 1.00 89.44 181 ASP A C 1
ATOM 1462 O O . ASP A 1 181 ? 14.163 3.113 -2.194 1.00 89.44 181 ASP A O 1
ATOM 1466 N N . VAL A 1 182 ? 12.732 2.101 -3.610 1.00 88.19 182 VAL A N 1
ATOM 1467 C CA . VAL A 1 182 ? 13.667 1.962 -4.734 1.00 88.19 182 VAL A CA 1
ATOM 1468 C C . VAL A 1 182 ? 12.955 2.214 -6.059 1.00 88.19 182 VAL A C 1
ATOM 1470 O O . VAL A 1 182 ? 11.868 1.685 -6.303 1.00 88.19 182 VAL A O 1
ATOM 1473 N N . ILE A 1 183 ? 13.596 2.966 -6.948 1.00 86.75 183 ILE A N 1
ATOM 1474 C CA . ILE A 1 183 ? 13.178 3.122 -8.340 1.00 86.75 183 ILE A CA 1
ATOM 1475 C C . ILE A 1 183 ? 14.346 2.752 -9.257 1.00 86.75 183 ILE A C 1
ATOM 1477 O O . ILE A 1 183 ? 15.400 3.387 -9.220 1.00 86.75 183 ILE A O 1
ATOM 1481 N N . PHE A 1 184 ? 14.125 1.763 -10.118 1.00 85.25 184 PHE A N 1
ATOM 1482 C CA . PHE A 1 184 ? 14.940 1.486 -11.294 1.00 85.25 184 PHE A CA 1
ATOM 1483 C C . PHE A 1 184 ? 14.288 2.118 -12.508 1.00 85.25 184 PHE A C 1
ATOM 1485 O O . PHE A 1 184 ? 13.079 2.017 -12.702 1.00 85.25 184 PHE A O 1
ATOM 1492 N N . TYR A 1 185 ? 15.081 2.741 -13.360 1.00 80.81 185 TYR A N 1
ATOM 1493 C CA . TYR A 1 185 ? 14.587 3.350 -14.583 1.00 80.81 185 TYR A CA 1
ATOM 1494 C C . TYR A 1 185 ? 15.692 3.330 -15.629 1.00 80.81 185 TYR A C 1
ATOM 1496 O O . TYR A 1 185 ? 16.876 3.402 -15.296 1.00 80.81 185 TYR A O 1
ATOM 1504 N N . HIS A 1 186 ? 15.317 3.224 -16.903 1.00 72.94 186 HIS A N 1
ATOM 1505 C CA . HIS A 1 186 ? 16.304 3.396 -17.963 1.00 72.94 186 HIS A CA 1
ATOM 1506 C C . HIS A 1 186 ? 16.737 4.864 -17.969 1.00 72.94 186 HIS A C 1
ATOM 1508 O O . HIS A 1 186 ? 15.894 5.759 -18.066 1.00 72.94 186 HIS A O 1
ATOM 1514 N N . TYR A 1 187 ? 18.041 5.110 -17.890 1.00 63.19 187 TYR A N 1
ATOM 1515 C CA . TYR A 1 187 ? 18.617 6.445 -18.004 1.00 63.19 187 TYR A CA 1
ATOM 1516 C C . TYR A 1 187 ? 19.161 6.632 -19.421 1.00 63.19 187 TYR A C 1
ATOM 1518 O O . TYR A 1 187 ? 20.262 6.174 -19.715 1.00 63.19 187 TYR A O 1
ATOM 1526 N N . PRO A 1 188 ? 18.419 7.259 -20.346 1.00 47.81 188 PRO A N 1
ATOM 1527 C CA . PRO A 1 188 ? 18.833 7.266 -21.738 1.00 47.81 188 PRO A CA 1
ATOM 1528 C C . PRO A 1 188 ? 20.038 8.178 -22.033 1.00 47.81 188 PRO A C 1
ATOM 1530 O O . PRO A 1 188 ? 20.521 8.118 -23.155 1.00 47.81 188 PRO A O 1
ATOM 1533 N N . TYR A 1 189 ? 20.569 8.974 -21.086 1.00 49.03 189 TYR A N 1
ATOM 1534 C CA . TYR A 1 189 ? 21.711 9.873 -21.344 1.00 49.03 189 TYR A CA 1
ATOM 1535 C C . TYR A 1 189 ? 22.534 10.207 -20.089 1.00 49.03 189 TYR A C 1
ATOM 1537 O O . TYR A 1 189 ? 22.257 11.210 -19.431 1.00 49.03 189 TYR A O 1
ATOM 1545 N N . ASP A 1 190 ? 23.605 9.462 -19.796 1.00 41.84 190 ASP A N 1
ATOM 1546 C CA . ASP A 1 190 ? 24.787 10.118 -19.225 1.00 41.84 190 ASP A CA 1
ATOM 1547 C C . ASP A 1 190 ? 25.529 10.823 -20.375 1.00 41.84 190 ASP A C 1
ATOM 1549 O O . ASP A 1 190 ? 25.439 10.419 -21.534 1.00 41.84 190 ASP A O 1
ATOM 1553 N N . ASN A 1 191 ? 26.221 11.930 -20.116 1.00 38.00 191 ASN A N 1
ATOM 1554 C CA . ASN A 1 191 ? 26.923 12.695 -21.159 1.00 38.00 191 ASN A CA 1
ATOM 1555 C C . ASN A 1 191 ? 28.097 11.922 -21.822 1.00 38.00 191 ASN A C 1
ATOM 1557 O O . ASN A 1 191 ? 28.924 12.536 -22.497 1.00 38.00 191 ASN A O 1
ATOM 1561 N N . CYS A 1 192 ? 28.186 10.600 -21.635 1.00 35.78 192 CYS A N 1
ATOM 1562 C CA . CYS A 1 192 ? 29.221 9.717 -22.159 1.00 35.78 192 CYS A CA 1
ATOM 1563 C C . CYS A 1 192 ? 28.701 8.749 -23.240 1.00 35.78 192 CYS A C 1
ATOM 1565 O O . CYS A 1 192 ? 29.510 8.230 -24.009 1.00 35.78 192 CYS A O 1
ATOM 1567 N N . ASN A 1 193 ? 27.383 8.556 -23.385 1.00 40.03 193 ASN A N 1
ATOM 1568 C CA . ASN A 1 193 ? 26.815 7.720 -24.449 1.00 40.03 193 ASN A CA 1
ATOM 1569 C C . ASN A 1 193 ? 26.710 8.473 -25.792 1.00 40.03 193 ASN A C 1
ATOM 1571 O O . ASN A 1 193 ? 25.658 8.970 -26.189 1.00 40.03 193 ASN A O 1
ATOM 1575 N N . GLN A 1 194 ? 27.824 8.527 -26.534 1.00 36.78 194 GLN A N 1
ATOM 1576 C CA . GLN A 1 194 ? 27.904 9.017 -27.925 1.00 36.78 194 GLN A CA 1
ATOM 1577 C C . GLN A 1 194 ? 27.452 7.982 -28.976 1.00 36.78 194 GLN A C 1
ATOM 1579 O O . GLN A 1 194 ? 27.895 8.021 -30.126 1.00 36.78 194 GLN A O 1
ATOM 1584 N N . PHE A 1 195 ? 26.555 7.055 -28.633 1.00 36.06 195 PHE A N 1
ATOM 1585 C CA . PHE A 1 195 ? 25.944 6.205 -29.651 1.00 36.06 195 PHE A CA 1
ATOM 1586 C C . PHE A 1 195 ? 24.748 6.922 -30.277 1.00 36.06 195 PHE A C 1
ATOM 1588 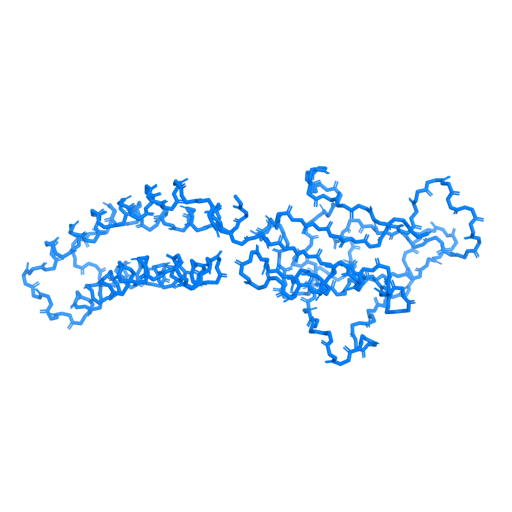O O . PHE A 1 195 ? 23.701 7.136 -29.671 1.00 36.06 195 PHE A O 1
ATOM 1595 N N . ASN A 1 196 ? 24.969 7.342 -31.521 1.00 37.69 196 ASN A N 1
ATOM 1596 C CA . ASN A 1 196 ? 24.016 7.974 -32.417 1.00 37.69 196 ASN A CA 1
ATOM 1597 C C . ASN A 1 196 ? 22.681 7.215 -32.474 1.00 37.69 196 ASN A C 1
ATOM 1599 O O . ASN A 1 196 ? 22.586 6.214 -33.170 1.00 37.69 196 ASN A O 1
ATOM 1603 N N . HIS A 1 197 ? 21.651 7.726 -31.799 1.00 37.38 197 HIS A N 1
ATOM 1604 C CA . HIS A 1 197 ? 20.280 7.850 -32.305 1.00 37.38 197 HIS A CA 1
ATOM 1605 C C . HIS A 1 197 ? 19.464 8.706 -31.320 1.00 37.38 197 HIS A C 1
ATOM 1607 O O . HIS A 1 197 ? 19.424 8.423 -30.130 1.00 37.38 197 HIS A O 1
ATOM 1613 N N . ASN A 1 198 ? 18.851 9.772 -31.845 1.00 34.03 198 ASN A N 1
ATOM 1614 C CA . ASN A 1 198 ? 17.727 10.551 -31.306 1.00 34.03 198 ASN A CA 1
ATOM 1615 C C . ASN A 1 198 ? 17.649 10.687 -29.776 1.00 34.03 198 ASN A C 1
ATOM 1617 O O . ASN A 1 198 ? 17.133 9.819 -29.085 1.00 34.03 198 ASN A O 1
ATOM 1621 N N . SER A 1 199 ? 18.092 11.841 -29.275 1.00 33.78 199 SER A N 1
ATOM 1622 C CA . SER A 1 199 ? 18.163 12.172 -27.854 1.00 33.78 199 SER A CA 1
ATOM 1623 C C . SER A 1 199 ? 16.804 12.180 -27.123 1.00 33.78 199 SER A C 1
ATOM 1625 O O . SER A 1 199 ? 16.171 13.222 -27.016 1.00 33.78 199 SER A O 1
ATOM 1627 N N . ILE A 1 200 ? 16.340 11.051 -26.582 1.00 37.09 200 ILE A N 1
ATOM 1628 C CA . ILE A 1 200 ? 15.111 10.968 -25.763 1.00 37.09 200 ILE A CA 1
ATOM 1629 C C . ILE A 1 200 ? 15.361 11.577 -24.371 1.00 37.09 200 ILE A C 1
ATOM 1631 O O . ILE A 1 200 ? 15.915 10.935 -23.482 1.00 37.09 200 ILE A O 1
ATOM 1635 N N . GLN A 1 201 ? 14.942 12.823 -24.141 1.00 38.06 201 GLN A N 1
ATOM 1636 C CA . GLN A 1 201 ? 14.927 13.383 -22.785 1.00 38.06 201 GLN A CA 1
ATOM 1637 C C . GLN A 1 201 ? 13.601 13.116 -22.075 1.00 38.06 201 GLN A C 1
AT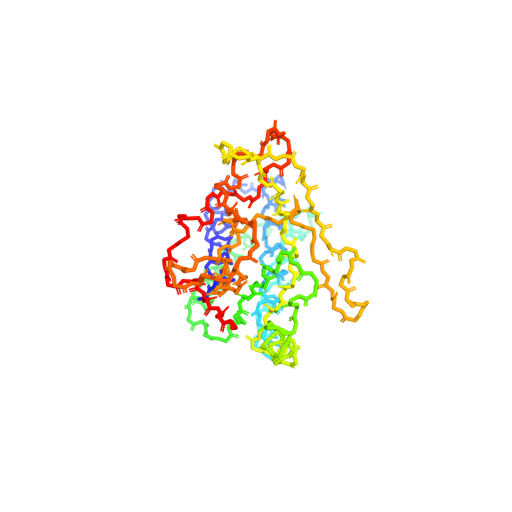OM 1639 O O . GLN A 1 201 ? 12.534 13.458 -22.585 1.00 38.06 201 GLN A O 1
ATOM 1644 N N . PHE A 1 202 ? 13.684 12.631 -20.835 1.00 34.81 202 PHE A N 1
ATOM 1645 C CA . PHE A 1 202 ? 12.596 12.755 -19.871 1.00 34.81 202 PHE A CA 1
ATOM 1646 C C . PHE A 1 202 ? 12.499 14.215 -19.429 1.00 34.81 202 PHE A C 1
ATOM 1648 O O . PHE A 1 202 ? 13.269 14.694 -18.596 1.00 34.81 202 PHE A O 1
ATOM 1655 N N . ARG A 1 203 ? 11.560 14.962 -20.011 1.00 34.19 203 ARG A N 1
ATOM 1656 C CA . ARG A 1 203 ? 11.151 16.245 -19.435 1.00 34.19 203 ARG A CA 1
ATOM 1657 C C . ARG A 1 203 ? 10.319 15.954 -18.188 1.00 34.19 203 ARG A C 1
ATOM 1659 O O . ARG A 1 203 ? 9.611 14.952 -18.159 1.00 34.19 203 ARG A O 1
ATOM 1666 N N . LYS A 1 204 ? 10.390 16.847 -17.189 1.00 31.72 204 LYS A N 1
ATOM 1667 C CA . LYS A 1 204 ? 9.432 16.958 -16.074 1.00 31.72 204 LYS A CA 1
ATOM 1668 C C . LYS A 1 204 ? 8.072 16.409 -16.501 1.00 31.72 204 LYS A C 1
ATOM 1670 O O . LYS A 1 204 ? 7.444 16.995 -17.379 1.00 31.72 204 LYS A O 1
ATOM 1675 N N . LEU A 1 205 ? 7.637 15.293 -15.925 1.00 37.84 205 LEU A N 1
ATOM 1676 C CA . LEU A 1 205 ? 6.404 14.621 -16.346 1.00 37.84 205 LEU A CA 1
ATOM 1677 C C . LEU A 1 205 ? 5.142 15.484 -16.143 1.00 37.84 205 LEU A C 1
ATOM 1679 O O . LEU A 1 205 ? 4.099 15.192 -16.714 1.00 37.84 205 LEU A O 1
ATOM 1683 N N . GLY A 1 206 ? 5.255 16.623 -15.448 1.00 30.92 206 GLY A N 1
ATOM 1684 C CA . GLY A 1 206 ? 4.260 17.699 -15.441 1.00 30.92 206 GLY A CA 1
ATOM 1685 C C . GLY A 1 206 ? 4.184 18.566 -16.714 1.00 30.92 206 GLY A C 1
ATOM 1686 O O . GLY A 1 206 ? 3.375 19.486 -16.750 1.00 30.92 206 GLY A O 1
ATOM 1687 N N . ALA A 1 207 ? 5.002 18.319 -17.745 1.00 33.22 207 ALA A N 1
ATOM 1688 C CA . ALA A 1 207 ? 5.024 19.071 -19.010 1.00 33.22 207 ALA A CA 1
ATOM 1689 C C . ALA A 1 207 ? 4.423 18.297 -20.202 1.00 33.22 207 ALA A C 1
ATOM 1691 O O . ALA A 1 207 ? 4.666 18.663 -21.355 1.00 33.22 207 ALA A O 1
ATOM 1692 N N . CYS A 1 208 ? 3.648 17.239 -19.942 1.00 36.19 208 CYS A N 1
ATOM 1693 C CA . CYS A 1 208 ? 2.800 16.628 -20.963 1.00 36.19 208 CYS A CA 1
ATOM 1694 C C . CYS A 1 208 ? 1.717 17.652 -21.376 1.00 36.19 208 CYS A C 1
ATOM 1696 O O . CYS A 1 208 ? 1.064 18.218 -20.496 1.00 36.19 208 CYS A O 1
ATOM 1698 N N . PRO A 1 209 ? 1.513 17.935 -22.678 1.00 37.78 209 PRO A N 1
ATOM 1699 C CA . PRO A 1 209 ? 0.616 19.002 -23.131 1.00 37.78 209 PRO A CA 1
ATOM 1700 C C . PRO A 1 209 ? -0.874 18.734 -22.855 1.00 37.78 209 PRO A C 1
ATOM 1702 O O . PRO A 1 209 ? -1.685 19.631 -23.066 1.00 37.78 209 PRO A O 1
ATOM 1705 N N . ASN A 1 210 ? -1.230 17.549 -22.339 1.00 37.22 210 ASN A N 1
ATOM 1706 C CA . ASN A 1 210 ? -2.545 17.246 -21.780 1.00 37.22 210 ASN A CA 1
ATOM 1707 C C . ASN A 1 210 ? -2.498 17.271 -20.235 1.00 37.22 210 ASN A C 1
ATOM 1709 O O . ASN A 1 210 ? -2.066 16.298 -19.614 1.00 37.22 210 ASN A O 1
ATOM 1713 N N . PRO A 1 211 ? -3.001 18.335 -19.576 1.00 34.00 211 PRO A N 1
ATOM 1714 C CA . PRO A 1 211 ? -3.008 18.463 -18.111 1.00 34.00 211 PRO A CA 1
ATOM 1715 C C . PRO A 1 211 ? -3.855 17.406 -17.384 1.00 34.00 211 PRO A C 1
ATOM 1717 O O . PRO A 1 211 ? -3.803 17.298 -16.161 1.00 34.00 211 PRO A O 1
ATOM 1720 N N . LEU A 1 212 ? -4.675 16.651 -18.120 1.00 33.16 212 LEU A N 1
ATOM 1721 C CA . LEU A 1 212 ? -5.510 15.576 -17.583 1.00 33.16 212 LEU A CA 1
ATOM 1722 C C . LEU A 1 212 ? -4.749 14.249 -17.434 1.00 33.16 212 LEU A C 1
ATOM 1724 O O . LEU A 1 212 ? -5.194 13.399 -16.670 1.00 33.16 212 LEU A O 1
ATOM 1728 N N . GLU A 1 213 ? -3.602 14.087 -18.100 1.00 37.22 213 GLU A N 1
ATOM 1729 C CA . GLU A 1 213 ? -2.822 12.839 -18.106 1.00 37.22 213 GLU A CA 1
ATOM 1730 C C . GLU A 1 213 ? -1.645 12.855 -17.118 1.00 37.22 213 GLU A C 1
ATOM 1732 O O . GLU A 1 213 ? -1.060 11.816 -16.858 1.00 37.22 213 GLU A O 1
ATOM 1737 N N . THR A 1 214 ? -1.303 13.997 -16.510 1.00 38.34 214 THR A N 1
ATOM 1738 C CA . THR A 1 214 ? -0.109 14.157 -15.648 1.00 38.34 214 THR A CA 1
ATOM 1739 C C . THR A 1 214 ? -0.373 14.024 -14.143 1.00 38.34 214 THR A C 1
ATOM 1741 O O . THR A 1 214 ? 0.529 14.257 -13.332 1.00 38.34 214 THR A O 1
ATOM 1744 N N . ARG A 1 215 ? -1.590 13.634 -13.735 1.00 36.97 215 ARG A N 1
ATOM 1745 C CA . ARG A 1 215 ? -1.951 13.390 -12.324 1.00 36.97 215 ARG A CA 1
ATOM 1746 C C . ARG A 1 215 ? -1.289 12.104 -11.803 1.00 36.97 215 ARG A C 1
ATOM 1748 O O . ARG A 1 215 ? -1.951 11.092 -11.659 1.00 36.97 215 ARG A O 1
ATOM 1755 N N . GLY A 1 216 ? 0.011 12.134 -11.534 1.00 38.38 216 GLY A N 1
ATOM 1756 C CA . GLY A 1 216 ? 0.709 11.001 -10.903 1.00 38.38 216 GLY A CA 1
ATOM 1757 C C . GLY A 1 216 ? 2.232 11.077 -10.959 1.00 38.38 216 GLY A C 1
ATOM 1758 O O . GLY A 1 216 ? 2.923 10.493 -10.129 1.00 38.38 216 GLY A O 1
ATOM 1759 N N . PHE A 1 217 ? 2.771 11.882 -11.875 1.00 42.06 217 PHE A N 1
ATOM 1760 C CA . PHE A 1 217 ? 4.207 12.090 -12.014 1.00 42.06 217 PHE A CA 1
ATOM 1761 C C . PHE A 1 217 ? 4.572 13.555 -11.768 1.00 42.06 217 PHE A C 1
ATOM 1763 O O . PHE A 1 217 ? 4.919 14.313 -12.678 1.00 42.06 217 PHE A O 1
ATOM 1770 N N . GLY A 1 218 ? 4.503 13.972 -10.504 1.00 42.84 218 GLY A N 1
ATOM 1771 C CA . GLY A 1 218 ? 5.284 15.129 -10.071 1.00 42.84 218 GLY A CA 1
ATOM 1772 C C . GLY A 1 218 ? 6.769 14.856 -10.335 1.00 42.84 218 GLY A C 1
ATOM 1773 O O . GLY A 1 218 ? 7.215 13.740 -10.104 1.00 42.84 218 GLY A O 1
ATOM 1774 N N . ASP A 1 219 ? 7.491 15.850 -10.866 1.00 43.62 219 ASP A N 1
ATOM 1775 C CA . ASP A 1 219 ? 8.924 15.840 -11.205 1.00 43.62 219 ASP A CA 1
ATOM 1776 C C . ASP A 1 219 ? 9.729 14.657 -10.633 1.00 43.62 219 ASP A C 1
ATOM 1778 O O . ASP A 1 219 ? 10.248 14.752 -9.523 1.00 43.62 219 ASP A O 1
ATOM 1782 N N . LEU A 1 220 ? 9.923 13.582 -11.416 1.00 43.03 220 LEU A N 1
ATOM 1783 C CA . LEU A 1 220 ? 10.911 12.534 -11.093 1.00 43.03 220 LEU A CA 1
ATOM 1784 C C . LEU A 1 220 ? 12.320 13.126 -10.887 1.00 43.03 220 LEU A C 1
ATOM 1786 O O . LEU A 1 220 ? 13.129 12.560 -10.169 1.00 43.03 220 LEU A O 1
ATOM 1790 N N . ALA A 1 221 ? 12.589 14.308 -11.456 1.00 38.44 221 ALA A N 1
ATOM 1791 C CA . ALA A 1 221 ? 13.810 15.082 -11.236 1.00 38.44 221 ALA A CA 1
ATOM 1792 C C . ALA A 1 221 ? 13.961 15.654 -9.807 1.00 38.44 221 ALA A C 1
ATOM 1794 O O . ALA A 1 221 ? 15.049 16.097 -9.458 1.00 38.44 221 ALA A O 1
ATOM 1795 N N . ASN A 1 222 ? 12.891 15.668 -9.002 1.00 37.88 222 ASN A N 1
ATOM 1796 C CA . ASN A 1 222 ? 12.896 16.113 -7.603 1.00 37.88 222 ASN A CA 1
ATOM 1797 C C . ASN A 1 222 ? 12.725 14.948 -6.611 1.00 37.88 222 ASN A C 1
ATOM 1799 O O . ASN A 1 222 ? 12.536 15.202 -5.421 1.00 37.88 222 ASN A O 1
ATOM 1803 N N . PHE A 1 223 ? 12.735 13.690 -7.071 1.00 41.25 223 PHE A N 1
ATOM 1804 C CA . PHE A 1 223 ? 12.887 12.560 -6.154 1.00 41.25 223 PHE A CA 1
ATOM 1805 C C . PHE A 1 223 ? 14.275 12.658 -5.513 1.00 41.25 223 PHE A C 1
ATOM 1807 O O . PHE A 1 223 ? 15.260 12.874 -6.220 1.00 41.25 223 PHE A O 1
ATOM 1814 N N . GLU A 1 224 ? 14.346 12.567 -4.181 1.00 36.34 224 GLU A N 1
ATOM 1815 C CA . GLU A 1 224 ? 15.622 12.595 -3.459 1.00 36.34 224 GLU A CA 1
ATOM 1816 C C . GLU A 1 224 ? 16.565 11.536 -4.054 1.00 36.34 224 GLU A C 1
ATOM 1818 O O . GLU A 1 224 ? 16.159 10.401 -4.320 1.00 36.34 224 GLU A O 1
ATOM 1823 N N . SER A 1 225 ? 17.818 11.933 -4.296 1.00 38.78 225 SER A N 1
ATOM 1824 C CA . SER A 1 225 ? 18.852 11.166 -5.009 1.00 38.78 225 SER A CA 1
ATOM 1825 C C . SER A 1 225 ? 19.077 9.749 -4.481 1.00 38.78 225 SER A C 1
ATOM 1827 O O . SER A 1 225 ? 19.594 8.904 -5.203 1.00 38.78 225 SER A O 1
ATOM 1829 N N . ASP A 1 226 ? 18.673 9.483 -3.242 1.00 33.50 226 ASP A N 1
ATOM 1830 C CA . ASP A 1 226 ? 18.958 8.248 -2.515 1.00 33.50 226 ASP A CA 1
ATOM 1831 C C . ASP A 1 226 ? 17.982 7.101 -2.859 1.00 33.50 226 ASP A C 1
ATOM 1833 O O . ASP A 1 226 ? 18.157 5.980 -2.386 1.00 33.50 226 ASP A O 1
ATOM 1837 N N . VAL A 1 227 ? 16.955 7.366 -3.681 1.00 40.41 227 VAL A N 1
ATOM 1838 C CA . VAL A 1 227 ? 15.904 6.401 -4.084 1.00 40.41 227 VAL A CA 1
ATOM 1839 C C . VAL A 1 227 ? 16.057 5.949 -5.547 1.00 40.41 227 VAL A C 1
ATOM 1841 O O . VAL A 1 227 ? 15.429 4.981 -5.984 1.00 40.41 227 VAL A O 1
ATOM 1844 N N . LEU A 1 228 ? 16.897 6.639 -6.321 1.00 44.50 228 LEU A N 1
ATOM 1845 C CA . LEU A 1 228 ? 17.051 6.446 -7.761 1.00 44.50 228 LEU A CA 1
ATOM 1846 C C . LEU A 1 228 ? 18.281 5.583 -8.057 1.00 44.50 228 LEU A C 1
ATOM 1848 O O . LEU A 1 228 ? 19.415 6.014 -7.858 1.00 44.50 228 LEU A O 1
ATOM 1852 N N . TYR A 1 229 ? 18.062 4.377 -8.580 1.00 38.03 229 TYR A N 1
ATOM 1853 C CA . TYR A 1 229 ? 19.139 3.496 -9.025 1.00 38.03 229 TYR A CA 1
ATOM 1854 C C . TYR A 1 229 ? 19.188 3.458 -10.550 1.00 38.03 229 TYR A C 1
ATOM 1856 O O . TYR A 1 229 ? 18.259 3.009 -11.224 1.00 38.03 229 TYR A O 1
ATOM 1864 N N . GLN A 1 230 ? 20.307 3.942 -11.081 1.00 44.75 230 GLN A N 1
ATOM 1865 C CA . GLN A 1 230 ? 20.624 3.917 -12.500 1.00 44.75 230 GLN A CA 1
ATOM 1866 C C . GLN A 1 230 ? 21.272 2.577 -12.860 1.00 44.75 230 GLN A C 1
ATOM 1868 O O . GLN A 1 230 ? 22.255 2.172 -12.240 1.00 44.75 230 GLN A O 1
ATOM 1873 N N . ILE A 1 231 ? 20.751 1.918 -13.895 1.00 35.03 231 ILE A N 1
ATOM 1874 C CA . ILE A 1 231 ? 21.418 0.791 -14.549 1.00 35.03 231 ILE A CA 1
ATOM 1875 C C . ILE A 1 231 ? 21.778 1.255 -15.962 1.00 35.03 231 ILE A C 1
ATOM 1877 O O . ILE A 1 231 ? 20.895 1.521 -16.777 1.00 35.03 231 ILE A O 1
ATOM 1881 N N . SER A 1 232 ? 23.078 1.420 -16.211 1.00 31.47 232 SER A N 1
ATOM 1882 C CA . SER A 1 232 ? 23.630 1.662 -17.546 1.00 31.47 232 SER A CA 1
ATOM 1883 C C . SER A 1 232 ? 23.983 0.313 -18.173 1.00 31.47 232 SER A C 1
ATOM 1885 O O . SER A 1 232 ? 24.628 -0.505 -17.516 1.00 31.47 232 SER A O 1
ATOM 1887 N N . VAL A 1 233 ? 23.561 0.096 -19.419 1.00 32.81 233 VAL A N 1
ATOM 1888 C CA . VAL A 1 233 ? 24.000 -1.032 -20.259 1.00 32.81 233 VAL A CA 1
ATOM 1889 C C . VAL A 1 233 ? 25.084 -0.546 -21.205 1.00 32.81 233 VAL A C 1
ATOM 1891 O O . VAL A 1 233 ? 24.893 0.560 -21.764 1.00 32.81 233 VAL A O 1
#

Sequence (233 aa):
MAIQKRLLSILKNAYAALEMVPVGNLRDTYVLLQRIKEAQALCRKGLPQTAYGEYGEIYDGLVTALNQVLSGKAGNDSQEILFLCKELLQELVEETTKENKFKKEMFFLPYKASMWDSLESVWKAADEDKENCLAYVMPIPYCDRNPDGTAREWHCERDLFPKDVPTLDWREIDLKLMHPDVIFYHYPYDNCNQFNHNSIQFRKLGACPNPLETRGFGDLANFESDVLYQISV

Radius of gyration: 22.36 Å; chains: 1; bounding box: 55×37×61 Å

Organism: Selenomonas ruminantium (NCBI:txid971)

Secondary structure (DSSP, 8-state):
-HHHHHHHHHHHHHHHHHHH--TT-HHHHHHHHHHHHHHHHHHHHHS-HHHHHHHHHHHHHHHHHHHHHHTTTTGGGHHHHHHHHHHHHHHHHHHHHH---PPEEEEEE-S-GGGTHHHHHHHHHHHH-TTTEEEEE-PPPEEEEPTTS-EEEEE--GGGS-TTS-B--GGG--HHHH--SEEEEE----TT----S-------GGG-S-TTT-TT---GGGS-GGGEEEE--

pLDDT: mean 80.06, std 22.07, range [30.92, 98.38]